Protein AF-A0A8A0RMJ6-F1 (afdb_monomer)

Structure (mmCIF, N/CA/C/O backbone):
data_AF-A0A8A0RMJ6-F1
#
_entry.id   AF-A0A8A0RMJ6-F1
#
loop_
_atom_site.group_PDB
_atom_site.id
_atom_site.type_symbol
_atom_site.label_atom_id
_atom_site.label_alt_id
_atom_site.label_comp_id
_atom_site.label_asym_id
_atom_site.label_entity_id
_atom_site.label_seq_id
_atom_site.pdbx_PDB_ins_code
_atom_site.Cartn_x
_atom_site.Cartn_y
_atom_site.Cartn_z
_atom_site.occupancy
_atom_site.B_iso_or_equiv
_atom_site.auth_seq_id
_atom_site.auth_comp_id
_atom_site.auth_asym_id
_atom_site.auth_atom_id
_atom_site.pdbx_PDB_model_num
ATOM 1 N N . MET A 1 1 ? 16.280 -13.777 -22.800 1.00 95.88 1 MET A N 1
ATOM 2 C CA . MET A 1 1 ? 15.025 -13.656 -23.578 1.00 95.88 1 MET A CA 1
ATOM 3 C C . MET A 1 1 ? 15.177 -12.627 -24.687 1.00 95.88 1 MET A C 1
ATOM 5 O O . MET A 1 1 ? 15.265 -13.057 -25.821 1.00 95.88 1 MET A O 1
ATOM 9 N N . ALA A 1 2 ? 15.303 -11.324 -24.391 1.00 96.31 2 ALA A N 1
ATOM 10 C CA . ALA A 1 2 ? 15.394 -10.273 -25.421 1.00 96.31 2 ALA A CA 1
ATOM 11 C C . ALA A 1 2 ? 16.477 -10.524 -26.491 1.00 96.31 2 ALA A C 1
ATOM 13 O O . ALA A 1 2 ? 16.159 -10.505 -27.671 1.00 96.31 2 ALA A O 1
ATOM 14 N N . GLU A 1 3 ? 17.714 -10.843 -26.088 1.00 95.69 3 GLU A N 1
ATOM 15 C CA . GLU A 1 3 ? 18.796 -11.202 -27.026 1.00 95.69 3 GLU A CA 1
ATOM 16 C C . GLU A 1 3 ? 18.406 -12.359 -27.957 1.00 95.69 3 GLU A C 1
ATOM 18 O O . GLU A 1 3 ? 18.565 -12.251 -29.165 1.00 95.69 3 GLU A O 1
ATOM 23 N N . ALA A 1 4 ? 17.880 -13.456 -27.404 1.00 95.50 4 ALA A N 1
ATOM 24 C CA . ALA A 1 4 ? 17.537 -14.647 -28.180 1.00 95.50 4 ALA A CA 1
ATOM 25 C C . ALA A 1 4 ? 16.383 -14.390 -29.158 1.00 95.50 4 ALA A C 1
ATOM 27 O O . ALA A 1 4 ? 16.454 -14.813 -30.307 1.00 95.50 4 ALA A O 1
ATOM 28 N N . LEU A 1 5 ? 15.353 -13.659 -28.720 1.00 96.69 5 LEU A N 1
ATOM 29 C CA . LEU A 1 5 ? 14.247 -13.255 -29.587 1.00 96.69 5 LEU A CA 1
ATOM 30 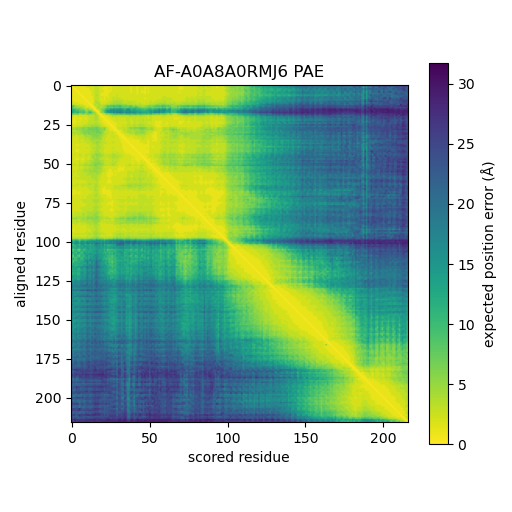C C . LEU A 1 5 ? 14.733 -12.358 -30.721 1.00 96.69 5 LEU A C 1
ATOM 32 O O . LEU A 1 5 ? 14.359 -12.578 -31.864 1.00 96.69 5 LEU A O 1
ATOM 36 N N . PHE A 1 6 ? 15.586 -11.376 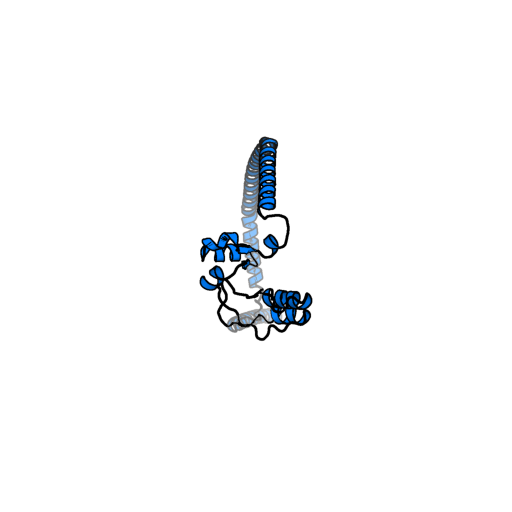-30.422 1.00 95.38 6 PHE A N 1
ATOM 37 C CA . PHE A 1 6 ? 16.068 -10.456 -31.445 1.00 95.38 6 PHE A CA 1
ATOM 38 C C . PHE A 1 6 ? 16.986 -11.156 -32.453 1.00 95.38 6 PHE A C 1
ATOM 40 O O . PHE A 1 6 ? 16.823 -10.950 -33.648 1.00 95.38 6 PHE A O 1
ATOM 47 N N . LYS A 1 7 ? 17.863 -12.066 -32.000 1.00 94.12 7 LYS A N 1
ATOM 48 C CA . LYS A 1 7 ? 18.660 -12.928 -32.893 1.00 94.12 7 LYS A CA 1
ATOM 49 C C . LYS A 1 7 ? 17.781 -13.769 -33.818 1.00 94.12 7 LYS A C 1
ATOM 51 O O . LYS A 1 7 ? 18.029 -13.795 -35.016 1.00 94.12 7 LYS A O 1
ATOM 56 N N . LYS A 1 8 ? 16.730 -14.402 -33.282 1.00 94.31 8 LYS A N 1
ATOM 57 C CA . LYS A 1 8 ? 15.757 -15.152 -34.091 1.00 94.31 8 LYS A CA 1
ATOM 58 C C . LYS A 1 8 ? 15.070 -14.253 -35.120 1.00 94.31 8 LYS A C 1
ATOM 60 O O . LYS A 1 8 ? 15.031 -14.597 -36.288 1.00 94.31 8 LYS A O 1
ATOM 65 N N . MET A 1 9 ? 14.581 -13.087 -34.699 1.00 94.75 9 MET A N 1
ATOM 66 C CA . MET A 1 9 ? 13.902 -12.142 -35.591 1.00 94.75 9 MET A CA 1
ATOM 67 C C . MET A 1 9 ? 14.822 -11.623 -36.702 1.00 94.75 9 MET A C 1
ATOM 69 O O . MET A 1 9 ? 14.355 -11.456 -37.822 1.00 94.75 9 MET A O 1
ATOM 73 N N . LEU A 1 10 ? 16.109 -11.388 -36.415 1.00 94.44 10 LEU A N 1
ATOM 74 C CA . LEU A 1 10 ? 17.109 -11.037 -37.430 1.00 94.44 10 LEU A CA 1
ATOM 75 C C . LEU A 1 10 ? 17.315 -12.181 -38.430 1.00 94.44 10 LEU A C 1
ATOM 77 O O . LEU A 1 10 ? 17.366 -11.935 -39.633 1.00 94.44 10 LEU A O 1
ATOM 81 N N . ALA A 1 11 ? 17.368 -13.425 -37.948 1.00 91.31 11 ALA A N 1
ATOM 82 C CA . ALA A 1 11 ? 17.453 -14.595 -38.814 1.00 91.31 11 ALA A CA 1
ATOM 83 C C . ALA A 1 11 ? 16.213 -14.759 -39.704 1.00 91.31 11 ALA A C 1
ATOM 85 O O . ALA A 1 11 ? 16.340 -14.970 -40.909 1.00 91.31 11 ALA A O 1
ATOM 86 N N . ASP A 1 12 ? 15.019 -14.562 -39.142 1.00 91.69 12 ASP A N 1
ATOM 87 C CA . ASP A 1 12 ? 13.748 -14.670 -39.863 1.00 91.69 12 ASP A CA 1
ATOM 88 C C . ASP A 1 12 ? 13.629 -13.650 -41.017 1.00 91.69 12 ASP A C 1
ATOM 90 O O . ASP A 1 12 ? 12.962 -13.928 -42.014 1.00 91.69 12 ASP A O 1
ATOM 94 N N . ILE A 1 13 ? 14.286 -12.484 -40.916 1.00 94.31 13 ILE A N 1
ATOM 95 C CA . ILE A 1 13 ? 14.324 -11.467 -41.985 1.00 94.31 13 ILE A CA 1
ATOM 96 C C . ILE A 1 13 ? 15.544 -11.586 -42.914 1.00 94.31 13 ILE A C 1
ATOM 98 O O . ILE A 1 13 ? 15.702 -10.757 -43.806 1.00 94.31 13 ILE A O 1
ATOM 102 N N . GLY A 1 14 ? 16.388 -12.609 -42.738 1.00 88.50 14 GLY A N 1
ATOM 103 C CA . GLY A 1 14 ? 17.571 -12.844 -43.571 1.00 88.50 14 GLY A CA 1
ATOM 104 C C . GLY A 1 14 ? 18.773 -11.947 -43.257 1.00 88.50 14 GLY A C 1
ATOM 105 O O . GLY A 1 14 ? 19.702 -11.886 -44.054 1.00 88.50 14 GLY A O 1
ATOM 106 N N . GLU A 1 15 ? 18.780 -11.285 -42.100 1.00 87.19 15 GLU A N 1
ATOM 107 C CA . GLU A 1 15 ? 19.880 -10.435 -41.619 1.00 87.19 15 GLU A CA 1
ATOM 108 C C . GLU A 1 15 ? 20.830 -11.206 -40.677 1.00 87.19 15 GLU A C 1
ATOM 110 O O . GLU A 1 15 ? 21.607 -10.615 -39.920 1.00 87.19 15 GLU A O 1
ATOM 115 N N . GLU A 1 16 ? 20.774 -12.545 -40.702 1.00 73.69 16 GLU A N 1
ATOM 116 C CA . GLU A 1 16 ? 21.701 -13.412 -39.969 1.00 73.69 16 GLU A CA 1
ATOM 117 C C . GLU A 1 16 ? 23.110 -13.283 -40.570 1.00 73.69 16 GLU A C 1
ATOM 119 O O . GLU A 1 16 ? 23.366 -13.731 -41.686 1.00 73.69 16 GLU A O 1
ATOM 124 N N . GLY A 1 17 ? 24.030 -12.643 -39.843 1.00 65.31 17 GLY A N 1
ATOM 125 C CA . GLY A 1 17 ? 25.391 -12.370 -40.327 1.00 65.31 17 GLY A CA 1
ATOM 126 C C . GLY A 1 17 ? 25.590 -10.990 -40.960 1.00 65.31 17 GLY A C 1
ATOM 127 O O . GLY A 1 17 ? 26.640 -10.746 -41.550 1.00 65.31 17 GLY A O 1
ATOM 128 N N . SER A 1 18 ? 24.614 -10.089 -40.818 1.00 76.12 18 SER A N 1
ATOM 129 C CA . SER A 1 18 ? 24.835 -8.644 -40.952 1.00 76.12 18 SER A CA 1
ATOM 130 C C . SER A 1 18 ? 25.875 -8.138 -39.934 1.00 76.12 18 SER A C 1
ATOM 132 O O . SER A 1 18 ? 26.240 -8.852 -38.998 1.00 76.12 18 SER A O 1
ATOM 134 N N . ASP A 1 19 ? 26.306 -6.879 -40.056 1.00 85.50 19 ASP A N 1
ATOM 135 C CA . ASP A 1 19 ? 27.198 -6.206 -39.089 1.00 85.50 19 ASP A CA 1
ATOM 136 C C . ASP A 1 19 ? 26.527 -5.945 -37.712 1.00 85.50 19 ASP A C 1
ATOM 138 O O . ASP A 1 19 ? 26.944 -5.069 -36.956 1.00 85.50 19 ASP A O 1
ATOM 142 N N . ILE A 1 20 ? 25.454 -6.673 -37.371 1.00 90.56 20 ILE A N 1
ATOM 143 C CA . ILE A 1 20 ? 24.676 -6.505 -36.141 1.00 90.56 20 ILE A CA 1
ATOM 144 C C . ILE A 1 20 ? 25.060 -7.591 -35.134 1.00 90.56 20 ILE A C 1
ATOM 146 O O . ILE A 1 20 ? 24.578 -8.726 -35.179 1.00 90.56 20 ILE A O 1
ATOM 150 N N . GLU A 1 21 ? 25.874 -7.217 -34.149 1.00 93.31 21 GLU A N 1
ATOM 151 C CA . GLU A 1 21 ? 26.141 -8.059 -32.987 1.00 93.31 21 GLU A CA 1
ATOM 152 C C . GLU A 1 21 ? 25.100 -7.819 -31.881 1.00 93.31 21 GLU A C 1
ATOM 154 O O . GLU A 1 21 ? 24.853 -6.694 -31.447 1.00 93.31 21 GLU A O 1
ATOM 159 N N . VAL A 1 22 ? 24.481 -8.898 -31.389 1.00 94.75 22 VAL A N 1
ATOM 160 C CA . VAL A 1 22 ? 23.476 -8.828 -30.317 1.00 94.75 22 VAL A CA 1
ATOM 161 C C . VAL A 1 22 ? 23.991 -9.538 -29.070 1.00 94.75 22 VAL A C 1
ATOM 163 O O . VAL A 1 22 ? 24.283 -10.738 -29.092 1.00 94.75 22 VAL A O 1
ATOM 166 N N . MET A 1 23 ? 24.029 -8.815 -27.953 1.00 95.00 23 MET A N 1
ATOM 167 C CA . MET A 1 23 ? 24.467 -9.319 -26.650 1.00 95.00 23 MET A CA 1
ATOM 168 C C . MET A 1 23 ? 23.469 -8.940 -25.550 1.00 95.00 23 MET A C 1
ATOM 170 O O . MET A 1 23 ? 22.725 -7.966 -25.669 1.00 95.00 23 MET A O 1
ATOM 174 N N . SER A 1 24 ? 23.472 -9.683 -24.439 1.00 96.50 24 SER A N 1
ATOM 175 C CA . SER A 1 24 ? 22.789 -9.279 -23.207 1.00 96.50 24 SER A CA 1
ATOM 176 C C . SER A 1 24 ? 23.704 -9.324 -21.986 1.00 96.50 24 SER A C 1
ATOM 178 O O . SER A 1 24 ? 24.574 -10.185 -21.858 1.00 96.50 24 SER A O 1
ATOM 180 N N . ALA A 1 25 ? 23.474 -8.383 -21.070 1.00 97.00 25 ALA A N 1
ATOM 181 C CA . ALA A 1 25 ? 24.129 -8.292 -19.771 1.00 97.00 25 ALA A CA 1
ATOM 182 C C . ALA A 1 25 ? 23.173 -7.676 -18.738 1.00 97.00 25 ALA A C 1
ATOM 184 O O . ALA A 1 25 ? 22.228 -6.964 -19.094 1.00 97.00 25 ALA A O 1
ATOM 185 N N . GLY A 1 26 ? 23.397 -7.956 -17.454 1.00 95.38 26 GLY A N 1
ATOM 186 C CA . GLY A 1 26 ? 22.581 -7.432 -16.356 1.00 95.38 26 GLY A CA 1
ATOM 187 C C . GLY A 1 26 ? 23.331 -6.425 -15.486 1.00 95.38 26 GLY A C 1
ATOM 188 O O . GLY A 1 26 ? 24.484 -6.645 -15.130 1.00 95.38 26 GLY A O 1
ATOM 189 N N . THR A 1 27 ? 22.648 -5.353 -15.068 1.00 94.25 27 THR A N 1
ATOM 190 C CA . THR A 1 27 ? 23.185 -4.341 -14.132 1.00 94.25 27 THR A CA 1
ATOM 191 C C . THR A 1 27 ? 23.365 -4.863 -12.704 1.00 94.25 27 THR A C 1
ATOM 193 O O . THR A 1 27 ? 24.114 -4.282 -11.930 1.00 94.25 27 THR A O 1
ATOM 196 N N . GLY A 1 28 ? 22.688 -5.958 -12.352 1.00 90.69 28 GLY A N 1
ATOM 197 C CA . GLY A 1 28 ? 22.826 -6.664 -11.073 1.00 90.69 28 GLY A CA 1
ATOM 198 C C . GLY A 1 28 ? 22.865 -8.180 -11.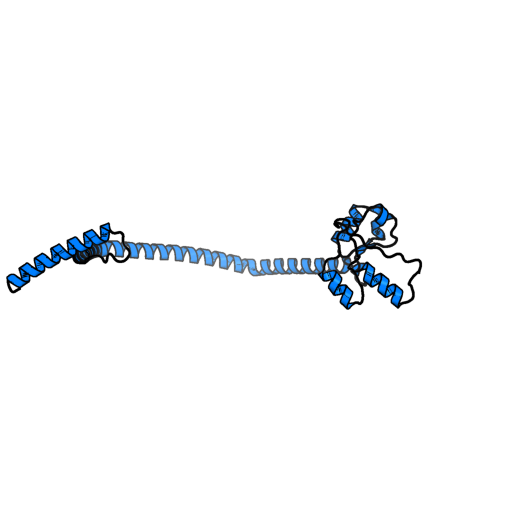257 1.00 90.69 28 GLY A C 1
ATOM 199 O O . GLY A 1 28 ? 22.345 -8.916 -10.423 1.00 90.69 28 GLY A O 1
ATOM 200 N N . ALA A 1 29 ? 23.383 -8.646 -12.397 1.00 90.69 29 ALA A N 1
ATOM 201 C CA . ALA A 1 29 ? 23.525 -10.072 -12.655 1.00 90.69 29 ALA A CA 1
ATOM 202 C C . ALA A 1 29 ? 24.668 -10.654 -11.819 1.00 90.69 29 ALA A C 1
ATOM 204 O O . ALA A 1 29 ? 25.741 -10.065 -11.732 1.00 90.69 29 ALA A O 1
ATOM 205 N N . ILE A 1 30 ? 24.440 -11.840 -11.261 1.00 92.06 30 ILE A N 1
ATOM 206 C CA . ILE A 1 30 ? 25.516 -12.692 -10.759 1.00 92.06 30 ILE A CA 1
ATOM 207 C C . ILE A 1 30 ? 26.064 -13.459 -11.964 1.00 92.06 30 ILE A C 1
ATOM 209 O O . ILE A 1 30 ? 25.288 -14.067 -12.704 1.00 92.06 30 ILE A O 1
ATOM 213 N N . GLU A 1 31 ? 27.375 -13.410 -12.177 1.00 94.38 31 GLU A N 1
ATOM 214 C CA . GLU A 1 31 ? 28.042 -14.037 -13.322 1.00 94.38 31 GLU A CA 1
ATOM 215 C C . GLU A 1 31 ? 27.781 -15.555 -13.377 1.00 94.38 31 GLU A C 1
ATOM 217 O O . GLU A 1 31 ? 27.812 -16.251 -12.360 1.00 94.38 31 GLU A O 1
ATOM 222 N N . GLY A 1 32 ? 27.522 -16.084 -14.575 1.00 93.88 32 GLY A N 1
ATOM 223 C CA . GLY A 1 32 ? 27.447 -17.526 -14.823 1.00 93.88 32 GLY A CA 1
ATOM 224 C C . GLY A 1 32 ? 26.159 -18.225 -14.369 1.00 93.88 32 GLY A C 1
ATOM 225 O O . GLY A 1 32 ? 26.058 -19.450 -14.492 1.00 93.88 32 GLY A O 1
ATOM 226 N N . GLN A 1 33 ? 25.149 -17.502 -13.881 1.00 95.44 33 GLN A N 1
ATOM 227 C CA . GLN A 1 33 ? 23.861 -18.106 -13.541 1.00 95.44 33 GLN A CA 1
ATOM 228 C C . GLN A 1 33 ? 23.093 -18.545 -14.790 1.00 95.44 33 GLN A C 1
ATOM 230 O O . GLN A 1 33 ? 23.175 -17.944 -15.862 1.00 95.44 33 GLN A O 1
ATOM 235 N N . ARG A 1 34 ? 22.325 -19.628 -14.648 1.00 95.62 34 ARG A N 1
ATOM 236 C CA . ARG A 1 34 ? 21.417 -20.098 -15.699 1.00 95.62 34 ARG A CA 1
ATOM 237 C C . ARG A 1 34 ? 20.223 -19.153 -15.821 1.00 95.62 34 ARG A C 1
ATOM 239 O O . ARG A 1 34 ? 19.837 -18.505 -14.850 1.00 95.62 34 ARG A O 1
ATOM 246 N N . ALA A 1 35 ? 19.598 -19.133 -16.997 1.00 94.62 35 ALA A N 1
ATOM 247 C CA . ALA A 1 35 ? 18.277 -18.529 -17.141 1.00 94.62 35 ALA A CA 1
ATOM 248 C C . ALA A 1 35 ? 17.278 -19.190 -16.173 1.00 94.62 35 ALA A C 1
ATOM 250 O O . ALA A 1 35 ? 17.382 -20.386 -15.883 1.00 94.62 35 ALA A O 1
ATOM 251 N N . SER A 1 36 ? 16.308 -18.418 -15.674 1.00 96.06 36 SER A N 1
ATOM 252 C CA . SER A 1 36 ? 15.267 -18.972 -14.807 1.00 96.06 36 SER A CA 1
ATOM 253 C C . SER A 1 36 ? 14.447 -20.032 -15.556 1.00 96.06 36 SER A C 1
ATOM 255 O O . SER A 1 36 ? 14.236 -19.890 -16.766 1.00 96.06 36 SER A O 1
ATOM 257 N N . PRO A 1 37 ? 13.935 -21.072 -14.871 1.00 96.38 37 PRO A N 1
ATOM 258 C CA . PRO A 1 37 ? 13.108 -22.097 -15.510 1.00 96.38 37 PRO A CA 1
ATOM 259 C C . PRO A 1 37 ? 11.920 -21.517 -16.288 1.00 96.38 37 PRO A C 1
ATOM 261 O O . PRO A 1 37 ? 11.597 -21.992 -17.371 1.00 96.38 37 PRO A O 1
ATOM 264 N N . GLN A 1 38 ? 11.317 -20.439 -15.781 1.00 97.44 38 GLN A N 1
ATOM 265 C CA . GLN A 1 38 ? 10.209 -19.740 -16.431 1.00 97.44 38 GLN A CA 1
ATOM 266 C C . GLN A 1 38 ? 10.640 -19.073 -17.741 1.00 97.44 38 GLN A C 1
ATOM 268 O O . GLN A 1 38 ? 9.919 -19.155 -18.728 1.00 97.44 38 GLN A O 1
ATOM 273 N N . ALA A 1 39 ? 11.820 -18.445 -17.778 1.00 95.94 39 ALA A N 1
ATOM 274 C CA . ALA A 1 39 ? 12.347 -17.855 -19.006 1.00 95.94 39 ALA A CA 1
ATOM 275 C C . ALA A 1 39 ? 12.708 -18.928 -20.042 1.00 95.94 39 ALA A C 1
ATOM 277 O O . ALA A 1 39 ? 12.505 -18.711 -21.232 1.00 95.94 39 ALA A O 1
ATOM 278 N N . VAL A 1 40 ? 13.222 -20.083 -19.602 1.00 96.62 40 VAL A N 1
ATOM 279 C CA . VAL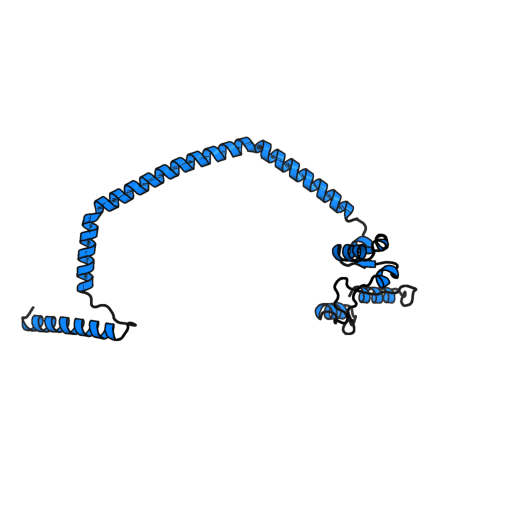 A 1 40 ? 13.480 -21.230 -20.487 1.00 96.62 40 VAL A CA 1
ATOM 280 C C . VAL A 1 40 ? 12.171 -21.758 -21.072 1.00 96.62 40 VAL A C 1
ATOM 282 O O . VAL A 1 40 ? 12.080 -21.904 -22.284 1.00 96.62 40 VAL A O 1
ATOM 285 N N . SER A 1 41 ? 11.150 -21.971 -20.238 1.00 96.56 41 SER A N 1
ATOM 286 C CA . SER A 1 41 ? 9.833 -22.439 -20.689 1.00 96.56 41 SER A CA 1
ATOM 287 C C . SER A 1 41 ? 9.186 -21.465 -21.675 1.00 96.56 41 SER A C 1
ATOM 289 O O . SER A 1 41 ? 8.749 -21.883 -22.740 1.00 96.56 41 SER A O 1
ATOM 291 N N . ALA A 1 42 ? 9.186 -20.166 -21.362 1.00 97.06 42 ALA A N 1
ATOM 292 C CA . ALA A 1 42 ? 8.593 -19.147 -22.226 1.00 97.06 42 ALA A CA 1
ATOM 293 C C . ALA A 1 42 ? 9.292 -19.053 -23.592 1.00 97.06 42 ALA A C 1
ATOM 295 O O . ALA A 1 42 ? 8.642 -18.832 -24.604 1.00 97.06 42 ALA A O 1
ATOM 296 N N . MET A 1 43 ? 10.618 -19.222 -23.641 1.00 97.31 43 MET A N 1
ATOM 297 C CA . MET A 1 43 ? 11.339 -19.227 -24.918 1.00 97.31 43 MET A CA 1
ATOM 298 C C . MET A 1 43 ? 11.190 -20.544 -25.681 1.00 97.31 43 MET A C 1
ATOM 300 O O . MET A 1 43 ? 11.236 -20.522 -26.906 1.00 97.31 43 MET A O 1
ATOM 304 N N . ALA A 1 44 ? 10.957 -21.668 -24.999 1.00 96.06 44 ALA A N 1
ATOM 305 C CA . ALA A 1 44 ? 10.686 -22.941 -25.662 1.00 96.06 44 ALA A CA 1
ATOM 306 C C . ALA A 1 44 ? 9.380 -22.898 -26.478 1.00 96.06 44 ALA A C 1
ATOM 308 O O . ALA A 1 44 ? 9.342 -23.454 -27.573 1.00 96.06 44 ALA A O 1
ATOM 309 N N . GLU A 1 45 ? 8.351 -22.188 -25.999 1.00 95.25 45 GLU A N 1
ATOM 310 C CA . GLU A 1 45 ? 7.117 -21.918 -26.764 1.00 95.25 45 GLU A CA 1
ATOM 311 C C . GLU A 1 45 ? 7.393 -21.119 -28.050 1.00 95.25 45 GLU A C 1
ATOM 313 O O . GLU A 1 45 ? 6.755 -21.340 -29.075 1.00 95.25 45 GLU A O 1
ATOM 318 N N . GLU A 1 46 ? 8.416 -20.264 -28.027 1.00 93.81 46 GLU A N 1
ATOM 319 C CA . GLU A 1 46 ? 8.918 -19.509 -29.181 1.00 93.81 46 GLU A CA 1
ATOM 320 C C . GLU A 1 46 ? 9.929 -20.307 -30.033 1.00 93.81 46 GLU A C 1
ATOM 322 O O . GLU A 1 46 ? 10.551 -19.755 -30.944 1.00 93.81 46 GLU A O 1
ATOM 327 N N . GLY A 1 47 ? 10.134 -21.600 -29.759 1.00 95.31 47 GLY A N 1
ATOM 328 C CA . GLY A 1 47 ? 11.086 -22.456 -30.476 1.00 95.31 47 GLY A CA 1
ATOM 329 C C . GLY A 1 47 ? 12.563 -22.171 -30.168 1.00 95.31 47 GLY A C 1
ATOM 330 O O . GLY A 1 47 ? 13.430 -22.511 -30.969 1.00 95.31 47 GLY A O 1
ATOM 331 N N . LEU A 1 48 ? 12.864 -21.537 -29.030 1.00 95.75 48 LEU A N 1
ATOM 332 C CA . LEU A 1 48 ? 14.212 -21.130 -28.621 1.00 95.75 48 LEU A CA 1
ATOM 333 C C . LEU A 1 48 ? 14.673 -21.852 -27.345 1.00 95.75 48 LEU A C 1
ATOM 335 O O . LEU A 1 48 ? 13.987 -21.847 -26.324 1.00 95.75 48 LEU A O 1
ATOM 339 N N . ASP A 1 49 ? 15.890 -22.406 -27.363 1.00 94.38 49 ASP A N 1
ATOM 340 C CA . ASP A 1 49 ? 16.505 -23.045 -26.191 1.00 94.38 49 ASP A CA 1
ATOM 341 C C . ASP A 1 49 ? 17.405 -22.069 -25.407 1.00 94.38 49 ASP A C 1
ATOM 343 O O . ASP A 1 49 ? 18.478 -21.670 -25.865 1.00 94.38 49 ASP A O 1
ATOM 347 N N . LEU A 1 50 ? 16.998 -21.718 -24.180 1.00 94.56 50 LEU A N 1
ATOM 348 C CA . LEU A 1 50 ? 17.799 -20.912 -23.246 1.00 94.56 50 LEU A CA 1
ATOM 349 C C . LEU A 1 50 ? 18.565 -21.731 -22.191 1.00 94.56 50 LEU A C 1
ATOM 351 O O . LEU A 1 50 ? 19.218 -21.140 -21.328 1.00 94.56 50 LEU A O 1
ATOM 355 N N . SER A 1 51 ? 18.539 -23.065 -22.225 1.00 91.25 51 SER A N 1
ATOM 356 C CA . SER A 1 51 ? 19.176 -23.921 -21.204 1.00 91.25 51 SER A CA 1
ATOM 357 C C . SER A 1 51 ? 20.692 -23.689 -21.071 1.00 91.25 51 SER A C 1
ATOM 359 O O . SER A 1 51 ? 21.287 -23.809 -19.989 1.00 91.25 51 SER A O 1
ATOM 361 N N . LYS A 1 52 ? 21.328 -23.290 -22.178 1.00 92.38 52 LYS A N 1
ATOM 362 C CA . LYS A 1 52 ? 22.759 -22.977 -22.265 1.00 92.38 52 LYS A CA 1
ATOM 363 C C . LYS A 1 52 ? 23.102 -21.531 -21.912 1.00 92.38 52 LYS A C 1
ATOM 365 O O . LYS A 1 52 ? 24.281 -21.233 -21.745 1.00 92.38 52 LYS A O 1
ATOM 370 N N . HIS A 1 53 ? 22.115 -20.648 -21.743 1.00 93.88 53 HIS A N 1
ATOM 371 C CA . HIS A 1 53 ? 22.369 -19.255 -21.384 1.00 93.88 53 HIS A CA 1
ATOM 372 C C . HIS A 1 53 ? 23.117 -19.151 -20.049 1.00 93.88 53 HIS A C 1
ATOM 374 O O . HIS A 1 53 ? 22.841 -19.892 -19.096 1.00 93.88 53 HIS A O 1
ATOM 380 N N . ARG A 1 54 ? 24.061 -18.214 -19.993 1.00 95.56 54 ARG A N 1
ATOM 381 C CA . ARG A 1 54 ? 24.789 -17.825 -18.788 1.00 95.56 54 ARG A CA 1
ATOM 382 C C . ARG A 1 54 ? 24.727 -16.312 -18.662 1.00 95.56 54 ARG A C 1
ATOM 384 O O . ARG A 1 54 ? 25.040 -15.612 -19.623 1.00 95.56 54 ARG A O 1
ATOM 391 N N . SER A 1 55 ? 24.288 -15.834 -17.504 1.00 95.62 55 SER A N 1
ATOM 392 C CA . SER A 1 55 ? 24.240 -14.408 -17.208 1.00 95.62 55 SER A CA 1
ATOM 393 C C . SER A 1 55 ? 25.644 -13.815 -17.196 1.00 95.62 55 SER A C 1
ATOM 395 O O . SER A 1 55 ? 26.588 -14.448 -16.724 1.00 95.62 55 SER A O 1
ATOM 397 N N . LYS A 1 56 ? 25.740 -12.580 -17.684 1.00 96.12 56 LYS A N 1
ATOM 398 C CA . LYS A 1 56 ? 26.940 -11.749 -17.635 1.00 96.12 56 LYS A CA 1
ATOM 399 C C . LYS A 1 56 ? 26.625 -10.454 -16.904 1.00 96.12 56 LYS A C 1
ATOM 401 O O . LYS A 1 56 ? 25.556 -9.869 -17.132 1.00 96.12 56 LYS A O 1
ATOM 406 N N . GLN A 1 57 ? 27.520 -10.007 -16.036 1.00 96.50 57 GLN A N 1
ATOM 407 C CA . GLN A 1 57 ? 27.423 -8.683 -15.437 1.00 96.50 57 GLN A CA 1
ATOM 408 C C . GLN A 1 57 ? 27.874 -7.623 -16.447 1.00 96.50 57 GLN A C 1
ATOM 410 O O . GLN A 1 57 ? 28.865 -7.797 -17.150 1.00 96.50 57 GLN A O 1
ATOM 415 N N . VAL A 1 58 ? 27.123 -6.525 -16.545 1.00 96.94 58 VAL A N 1
ATOM 416 C CA . VAL A 1 58 ? 27.499 -5.415 -17.429 1.00 96.94 58 VAL A CA 1
ATOM 417 C C . VAL A 1 58 ? 28.769 -4.728 -16.922 1.00 96.94 58 VAL A C 1
ATOM 419 O O . VAL A 1 58 ? 28.933 -4.531 -15.717 1.00 96.94 58 VAL A O 1
ATOM 422 N N . THR A 1 59 ? 29.652 -4.340 -17.840 1.00 96.69 59 THR A N 1
ATOM 423 C CA . THR A 1 59 ? 30.900 -3.625 -17.540 1.00 96.69 59 THR A CA 1
ATOM 424 C C . THR A 1 59 ? 30.971 -2.306 -18.309 1.00 96.69 59 THR A C 1
ATOM 426 O O . THR A 1 59 ? 30.266 -2.122 -19.302 1.00 96.69 59 THR A O 1
ATOM 429 N N . ALA A 1 60 ? 31.832 -1.383 -17.866 1.00 96.44 60 ALA A N 1
ATOM 430 C CA . ALA A 1 60 ? 32.055 -0.115 -18.565 1.00 96.44 60 ALA A CA 1
ATOM 431 C C . ALA A 1 60 ? 32.546 -0.327 -20.007 1.00 96.44 60 ALA A C 1
ATOM 433 O O . ALA A 1 60 ? 32.030 0.319 -20.909 1.00 96.44 60 ALA A O 1
ATOM 434 N N . ALA A 1 61 ? 33.440 -1.297 -20.235 1.00 96.94 61 ALA A N 1
ATOM 435 C CA . ALA A 1 61 ? 33.932 -1.637 -21.572 1.00 96.94 61 ALA A CA 1
ATOM 436 C C . ALA A 1 61 ? 32.792 -2.058 -22.516 1.00 96.94 61 ALA A C 1
ATOM 438 O O . ALA A 1 61 ? 32.663 -1.507 -23.602 1.00 96.94 61 ALA A O 1
ATOM 439 N N . MET A 1 62 ? 31.884 -2.934 -22.060 1.00 96.38 62 MET A N 1
ATOM 440 C CA . MET A 1 62 ? 30.707 -3.320 -22.854 1.00 96.38 62 MET A CA 1
ATOM 441 C C . MET A 1 62 ? 29.807 -2.120 -23.178 1.00 96.38 62 MET A C 1
ATOM 443 O O . MET A 1 62 ? 29.206 -2.059 -24.246 1.00 96.38 62 MET A O 1
ATOM 447 N N . ILE A 1 63 ? 29.678 -1.175 -22.240 1.00 97.12 63 ILE A N 1
ATOM 448 C CA . ILE A 1 63 ? 28.884 0.044 -22.436 1.00 97.12 63 ILE A CA 1
ATOM 449 C C . ILE A 1 63 ? 29.558 0.969 -23.453 1.00 97.12 63 ILE A C 1
ATOM 451 O O . ILE A 1 63 ? 28.873 1.583 -24.267 1.00 97.12 63 ILE A O 1
ATOM 455 N N . GLU A 1 64 ? 30.880 1.101 -23.408 1.00 95.81 64 GLU A N 1
ATOM 456 C CA . GLU A 1 64 ? 31.653 1.937 -24.325 1.00 95.81 64 GLU A CA 1
ATOM 457 C C . GLU A 1 64 ? 31.654 1.370 -25.748 1.00 95.81 64 GLU A C 1
ATOM 459 O O . GLU A 1 64 ? 31.413 2.136 -26.679 1.00 95.81 64 GLU A O 1
ATOM 464 N N . GLU A 1 65 ? 31.797 0.053 -25.900 1.00 95.81 65 GLU A N 1
ATOM 465 C CA . GLU A 1 65 ? 31.825 -0.651 -27.191 1.00 95.81 65 GLU A CA 1
ATOM 466 C C . GLU A 1 65 ? 30.461 -0.704 -27.893 1.00 95.81 65 GLU A C 1
ATOM 468 O O . GLU A 1 65 ? 30.402 -0.628 -29.114 1.00 95.81 65 GLU A O 1
ATOM 473 N N . ALA A 1 66 ? 29.353 -0.811 -27.153 1.00 96.75 66 ALA A N 1
ATOM 474 C CA . ALA A 1 66 ? 28.031 -0.953 -27.764 1.00 96.75 66 ALA A CA 1
ATOM 475 C C . ALA A 1 66 ? 27.575 0.321 -28.497 1.00 96.75 66 ALA A C 1
ATOM 477 O O . ALA A 1 66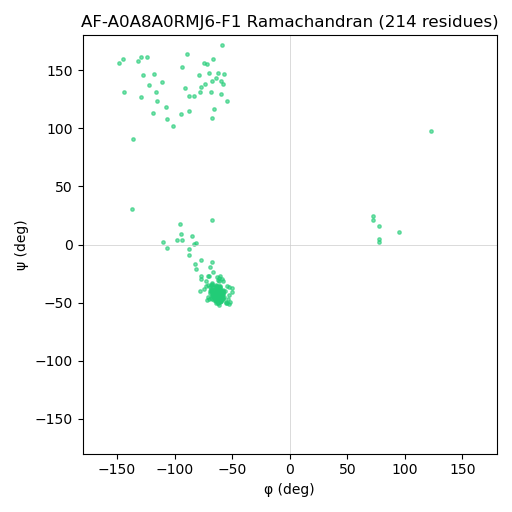 ? 27.546 1.392 -27.893 1.00 96.75 66 ALA A O 1
ATOM 478 N N . ASP A 1 67 ? 27.100 0.212 -29.739 1.00 96.56 67 ASP A N 1
ATOM 479 C CA . ASP A 1 67 ? 26.523 1.348 -30.483 1.00 96.56 67 ASP A CA 1
ATOM 480 C C . ASP A 1 67 ? 25.137 1.766 -29.967 1.00 96.56 67 ASP A C 1
ATOM 482 O O . ASP A 1 67 ? 24.768 2.941 -30.005 1.00 96.56 67 ASP A O 1
ATOM 486 N N . LEU A 1 68 ? 24.365 0.805 -29.448 1.00 97.12 68 LEU A N 1
ATOM 487 C CA . LEU A 1 68 ? 23.019 1.007 -28.916 1.00 97.12 68 LEU A CA 1
ATOM 488 C C . LEU A 1 68 ? 22.781 0.110 -27.699 1.00 97.12 68 LEU A C 1
ATOM 490 O O . LEU A 1 68 ? 22.983 -1.101 -27.746 1.00 97.12 68 LEU A O 1
ATOM 494 N N . ILE A 1 69 ? 22.276 0.694 -26.613 1.00 97.75 69 ILE A N 1
ATOM 495 C CA . ILE A 1 69 ? 21.979 -0.021 -25.370 1.00 97.75 69 ILE A CA 1
ATOM 496 C C . ILE A 1 69 ? 20.486 0.084 -25.071 1.00 97.75 69 ILE A C 1
ATOM 498 O O . ILE A 1 69 ? 19.971 1.153 -24.736 1.00 97.75 69 ILE A O 1
ATOM 502 N N . LEU A 1 70 ? 19.792 -1.055 -25.132 1.00 97.69 70 LEU A N 1
ATOM 503 C CA . LEU A 1 70 ? 18.361 -1.159 -24.843 1.00 97.69 70 LEU A CA 1
ATOM 504 C C . LEU A 1 70 ? 18.124 -1.848 -23.500 1.00 97.69 70 LEU A C 1
ATOM 506 O O . LEU A 1 70 ? 18.280 -3.055 -23.327 1.00 97.69 70 LEU A O 1
ATOM 510 N N . THR A 1 71 ? 17.698 -1.060 -22.526 1.00 97.00 71 THR A N 1
ATOM 511 C CA . THR A 1 71 ? 17.421 -1.504 -21.163 1.00 97.00 71 THR A CA 1
ATOM 512 C C . THR A 1 71 ? 15.949 -1.869 -20.969 1.00 97.00 71 THR A C 1
ATOM 514 O O . THR A 1 71 ? 15.053 -1.350 -21.630 1.00 97.00 71 THR A O 1
ATOM 517 N N . MET A 1 72 ? 15.654 -2.769 -20.028 1.00 96.44 72 MET A N 1
ATOM 518 C CA . MET A 1 72 ? 14.261 -3.179 -19.776 1.00 96.44 72 MET A CA 1
ATOM 519 C C . MET A 1 72 ? 13.480 -2.197 -18.889 1.00 96.44 72 MET A C 1
ATOM 521 O O . MET A 1 72 ? 12.251 -2.212 -18.887 1.00 96.44 72 MET A O 1
ATOM 525 N N . THR A 1 73 ? 14.167 -1.356 -18.107 1.00 94.81 73 THR A N 1
ATOM 526 C CA . THR A 1 73 ? 13.536 -0.427 -17.156 1.00 94.81 73 THR A CA 1
ATOM 527 C C . THR A 1 73 ? 14.308 0.886 -17.062 1.00 94.81 73 THR A C 1
ATOM 529 O O . THR A 1 73 ? 15.505 0.930 -17.340 1.00 94.81 73 THR A O 1
ATOM 532 N N . ARG A 1 74 ? 13.644 1.945 -16.580 1.00 92.25 74 ARG A N 1
ATOM 533 C CA . ARG A 1 74 ? 14.279 3.245 -16.298 1.00 92.25 74 ARG A CA 1
ATOM 534 C C . ARG A 1 74 ? 15.432 3.139 -15.299 1.00 92.25 74 ARG A C 1
ATOM 536 O O . ARG A 1 74 ? 16.485 3.708 -15.534 1.00 92.25 74 ARG A O 1
ATOM 543 N N . ARG A 1 75 ? 15.278 2.318 -14.256 1.00 95.81 75 ARG A N 1
ATOM 544 C CA . ARG A 1 75 ? 16.339 2.077 -13.264 1.00 95.81 75 ARG A CA 1
ATOM 545 C C . ARG A 1 75 ? 17.574 1.419 -13.876 1.00 95.81 75 ARG A C 1
ATOM 547 O O . ARG A 1 75 ? 18.691 1.751 -13.498 1.00 95.81 75 ARG A O 1
ATOM 554 N N . HIS A 1 76 ? 17.391 0.506 -14.833 1.00 97.12 76 HIS A N 1
ATOM 555 C CA . HIS A 1 76 ? 18.514 -0.063 -15.581 1.00 97.12 76 HIS A CA 1
ATOM 556 C C . HIS A 1 76 ? 19.204 1.012 -16.430 1.00 97.12 76 HIS A C 1
ATOM 558 O O . HIS A 1 76 ? 20.422 1.123 -16.369 1.00 97.12 76 HIS A O 1
ATOM 564 N N . LYS A 1 77 ? 18.439 1.839 -17.160 1.00 95.62 77 LYS A N 1
ATOM 565 C CA . LYS A 1 77 ? 18.971 2.986 -17.918 1.00 95.62 77 LYS A CA 1
ATOM 566 C C . LYS A 1 77 ? 19.781 3.933 -17.031 1.00 95.62 77 LYS A C 1
ATOM 568 O O . LYS A 1 77 ? 20.920 4.240 -17.359 1.00 95.62 77 LYS A O 1
ATOM 573 N N . GLU A 1 78 ? 19.225 4.340 -15.894 1.00 95.69 78 GLU A N 1
ATOM 574 C CA . GLU A 1 78 ? 19.903 5.192 -14.911 1.00 95.69 78 GLU A CA 1
ATOM 575 C C . GLU A 1 78 ? 21.186 4.540 -14.394 1.00 95.69 78 GLU A C 1
ATOM 577 O O . GLU A 1 78 ? 22.215 5.199 -14.353 1.00 95.69 78 GLU A O 1
ATOM 582 N N . SER A 1 79 ? 21.159 3.238 -14.092 1.00 96.19 79 SER A N 1
ATOM 583 C CA . SER A 1 79 ? 22.341 2.504 -13.620 1.00 96.19 79 SER A CA 1
ATOM 584 C C . SER A 1 79 ? 23.473 2.510 -14.655 1.00 96.19 79 SER A C 1
ATOM 586 O O . SER A 1 79 ? 24.628 2.714 -14.295 1.00 96.19 79 SER A O 1
ATOM 588 N N . ILE A 1 80 ? 23.153 2.325 -15.942 1.00 97.00 80 ILE A N 1
ATOM 589 C CA . ILE A 1 80 ? 24.130 2.402 -17.040 1.00 97.00 80 ILE A CA 1
ATOM 590 C C . ILE A 1 80 ? 24.690 3.824 -17.176 1.00 97.00 80 ILE A C 1
ATOM 592 O O . ILE A 1 80 ? 25.904 3.990 -17.244 1.00 97.00 80 ILE A O 1
ATOM 596 N N . ILE A 1 81 ? 23.831 4.849 -17.150 1.00 96.50 81 ILE A N 1
ATOM 597 C CA . ILE A 1 81 ? 24.254 6.259 -17.226 1.00 96.50 81 ILE A CA 1
ATOM 598 C C . ILE A 1 81 ? 25.111 6.646 -16.012 1.00 96.50 81 ILE A C 1
ATOM 600 O O . ILE A 1 81 ? 26.058 7.410 -16.149 1.00 96.50 81 ILE A O 1
ATOM 604 N N . SER A 1 82 ? 24.817 6.118 -14.824 1.00 96.44 82 SER A N 1
ATOM 605 C CA . SER A 1 82 ? 25.645 6.337 -13.636 1.00 96.44 82 SER A CA 1
ATOM 606 C C . SER A 1 82 ? 27.019 5.671 -13.745 1.00 96.44 82 SER A C 1
ATOM 608 O O . SER A 1 82 ? 27.987 6.236 -13.248 1.00 96.44 82 SER A O 1
ATOM 610 N N . MET A 1 83 ? 27.118 4.501 -14.388 1.00 95.25 83 MET A N 1
ATOM 611 C CA . MET A 1 83 ? 28.399 3.825 -14.639 1.00 95.25 83 MET A CA 1
ATOM 612 C C . MET A 1 83 ? 29.239 4.554 -15.694 1.00 95.25 83 MET A C 1
ATOM 614 O O . MET A 1 83 ? 30.433 4.746 -15.489 1.00 95.25 83 MET A O 1
ATOM 618 N N . VAL A 1 84 ? 28.620 4.972 -16.803 1.00 96.50 84 VAL A N 1
ATOM 619 C CA . VAL A 1 84 ? 29.286 5.683 -17.905 1.00 96.50 84 VAL A CA 1
ATOM 620 C C . VAL A 1 84 ? 28.404 6.857 -18.361 1.00 96.50 84 VAL A C 1
ATOM 622 O O . VAL A 1 84 ? 27.575 6.699 -19.262 1.00 96.50 84 VAL A O 1
ATOM 625 N N . PRO A 1 85 ? 28.574 8.063 -17.782 1.00 95.62 85 PRO A N 1
ATOM 626 C CA . PRO A 1 85 ? 27.746 9.227 -18.120 1.00 95.62 85 PRO A CA 1
ATOM 627 C C . PRO A 1 85 ? 27.783 9.622 -19.601 1.00 95.62 85 PRO A C 1
ATOM 629 O O . PRO A 1 85 ? 26.780 10.093 -20.137 1.00 95.62 85 PRO A O 1
ATOM 632 N N . GLY A 1 86 ? 28.913 9.384 -20.276 1.00 94.81 86 GLY A N 1
ATOM 633 C CA . GLY A 1 86 ? 29.087 9.655 -21.707 1.00 94.81 86 GLY A CA 1
ATOM 634 C C . GLY A 1 86 ? 28.245 8.768 -22.631 1.00 94.81 86 GLY A C 1
ATOM 635 O O . GLY A 1 86 ? 28.050 9.116 -23.788 1.00 94.81 86 GLY A O 1
ATOM 636 N N . ALA A 1 87 ? 27.688 7.657 -22.137 1.00 94.69 87 ALA A N 1
ATOM 637 C CA . ALA A 1 87 ? 26.842 6.766 -22.933 1.00 94.69 87 ALA A CA 1
ATOM 638 C C . ALA A 1 87 ? 25.373 7.225 -23.019 1.00 94.69 87 ALA A C 1
ATOM 640 O O . ALA A 1 87 ? 24.557 6.553 -23.644 1.00 94.69 87 ALA A O 1
ATOM 641 N N . LYS A 1 88 ? 25.001 8.352 -22.394 1.00 94.25 88 LYS A N 1
ATOM 642 C CA . LYS A 1 88 ? 23.605 8.808 -22.269 1.00 94.25 88 LYS A CA 1
ATOM 643 C C . LYS A 1 88 ? 22.828 8.816 -23.591 1.00 94.25 88 LYS A C 1
ATOM 645 O O . LYS A 1 88 ? 21.667 8.412 -23.596 1.00 94.25 88 LYS A O 1
ATOM 650 N N . ASP A 1 89 ? 23.461 9.238 -24.681 1.00 94.88 89 ASP A N 1
ATOM 651 C CA . ASP A 1 89 ? 22.798 9.418 -25.979 1.00 94.88 89 ASP A CA 1
ATOM 652 C C . ASP A 1 89 ? 22.547 8.101 -26.730 1.00 94.88 89 ASP A C 1
ATOM 654 O O . ASP A 1 89 ? 21.747 8.070 -27.662 1.00 94.88 89 ASP A O 1
ATOM 658 N N . LYS A 1 90 ? 23.172 7.001 -26.291 1.00 96.25 90 LYS A N 1
ATOM 659 C CA . LYS A 1 90 ? 22.989 5.654 -26.853 1.00 96.25 90 LYS A CA 1
ATOM 660 C C . LYS A 1 90 ? 22.246 4.687 -25.929 1.00 96.25 90 LYS A C 1
ATOM 662 O O . LYS A 1 90 ? 22.067 3.520 -26.274 1.00 96.25 90 LYS A O 1
ATOM 667 N N . VAL A 1 91 ? 21.798 5.145 -24.757 1.00 96.31 91 VAL A N 1
ATOM 668 C CA . VAL A 1 91 ? 21.089 4.311 -23.775 1.00 96.31 91 VAL A CA 1
ATOM 669 C C . VAL A 1 91 ? 19.611 4.671 -23.746 1.00 96.31 91 VAL A C 1
ATOM 671 O O . VAL A 1 91 ? 19.213 5.761 -23.327 1.00 96.31 91 VAL A O 1
ATOM 674 N N . PHE A 1 92 ? 18.777 3.694 -24.083 1.00 94.56 92 PHE A N 1
ATOM 675 C CA . PHE A 1 92 ? 17.328 3.820 -24.051 1.00 94.56 92 PHE A CA 1
ATOM 676 C C . PHE A 1 92 ? 16.691 2.657 -23.289 1.00 94.56 92 PHE A C 1
ATOM 678 O O . PHE A 1 92 ? 17.299 1.612 -23.073 1.00 94.56 92 PHE A O 1
ATOM 685 N N . THR A 1 93 ? 15.452 2.811 -22.843 1.00 94.44 93 THR A N 1
ATOM 686 C CA . THR A 1 93 ? 14.593 1.673 -22.526 1.00 94.44 93 THR A CA 1
ATOM 687 C C . THR A 1 93 ? 14.031 1.098 -23.823 1.00 94.44 93 THR A C 1
ATOM 689 O O . THR A 1 93 ? 13.732 1.835 -24.758 1.00 94.44 93 THR A O 1
ATOM 692 N N . LEU A 1 94 ? 13.844 -0.219 -23.897 1.00 95.12 94 LEU A N 1
ATOM 693 C CA . LEU A 1 94 ? 13.385 -0.871 -25.125 1.00 95.12 94 LEU A CA 1
ATOM 694 C C . LEU A 1 94 ? 12.098 -0.230 -25.673 1.00 95.12 94 LEU A C 1
ATOM 696 O O . LEU A 1 94 ? 11.993 0.044 -26.864 1.00 95.12 94 LEU A O 1
ATOM 700 N N . LYS A 1 95 ? 11.129 0.061 -24.795 1.00 92.12 95 LYS A N 1
ATOM 701 C CA . LYS A 1 95 ? 9.850 0.655 -25.205 1.00 92.12 95 LYS A CA 1
ATOM 702 C C . LYS A 1 95 ? 9.961 2.127 -25.601 1.00 92.12 95 LYS A C 1
ATOM 704 O O . LYS A 1 95 ? 9.240 2.528 -26.505 1.00 92.12 95 LYS A O 1
ATOM 709 N N . GLU A 1 96 ? 10.819 2.920 -24.954 1.00 89.12 96 GLU A N 1
ATOM 710 C CA . GLU A 1 96 ? 10.974 4.333 -25.343 1.00 89.12 96 GLU A CA 1
ATOM 711 C C . GLU A 1 96 ? 11.693 4.481 -26.689 1.00 89.12 96 GLU A C 1
ATOM 713 O O . GLU A 1 96 ? 11.451 5.453 -27.392 1.00 89.12 96 GLU A O 1
ATOM 718 N N . PHE A 1 97 ? 12.544 3.517 -27.056 1.00 91.56 97 PHE A N 1
ATOM 719 C CA . PHE A 1 97 ? 13.179 3.479 -28.372 1.00 91.56 97 PHE A CA 1
ATOM 720 C C . PHE A 1 97 ? 12.222 2.960 -29.457 1.00 91.56 97 PHE A C 1
ATOM 722 O O . PHE A 1 97 ? 12.194 3.484 -30.565 1.00 91.56 97 PHE A O 1
ATOM 729 N N . ALA A 1 98 ? 11.412 1.943 -29.139 1.00 91.44 98 ALA A N 1
ATOM 730 C CA . ALA A 1 98 ? 10.534 1.289 -30.111 1.00 91.44 98 ALA A CA 1
ATOM 731 C C . ALA A 1 98 ? 9.255 2.079 -30.453 1.00 91.44 98 ALA A C 1
ATOM 733 O O . ALA A 1 98 ? 8.726 1.936 -31.555 1.00 91.44 98 ALA A O 1
ATOM 734 N N . TYR A 1 99 ? 8.722 2.881 -29.526 1.00 85.88 99 TYR A N 1
ATOM 735 C CA . TYR A 1 99 ? 7.421 3.539 -29.689 1.00 85.88 99 TYR A CA 1
ATOM 736 C C . TYR A 1 99 ? 7.526 5.067 -29.694 1.00 85.88 99 TYR A C 1
ATOM 738 O O . TYR A 1 99 ? 8.326 5.660 -28.977 1.00 85.88 99 TYR A O 1
ATOM 746 N N . LYS A 1 100 ? 6.652 5.725 -30.472 1.00 68.19 100 LYS A N 1
ATOM 747 C CA . LYS A 1 100 ? 6.493 7.189 -30.458 1.00 68.19 100 LYS A CA 1
ATOM 748 C C . LYS A 1 100 ? 5.674 7.621 -29.235 1.00 68.19 100 LYS A C 1
ATOM 750 O O . LYS A 1 100 ? 4.586 7.095 -29.011 1.00 68.19 100 LYS A O 1
ATOM 755 N N . GLY A 1 101 ? 6.172 8.612 -28.496 1.00 65.44 101 GLY A N 1
ATOM 756 C CA . GLY A 1 101 ? 5.552 9.147 -27.278 1.00 65.44 101 GLY A CA 1
ATOM 757 C C . GLY A 1 101 ? 6.525 9.048 -26.113 1.00 65.44 101 GLY A C 1
ATOM 758 O O . GLY A 1 101 ? 6.691 7.985 -25.514 1.00 65.44 101 GLY A O 1
ATOM 759 N N . GLY A 1 102 ? 7.215 10.150 -25.835 1.00 67.50 102 GLY A N 1
ATOM 760 C CA . GLY A 1 102 ? 8.259 10.173 -24.820 1.00 67.50 102 GLY A CA 1
ATOM 761 C C . GLY A 1 102 ? 7.664 10.164 -23.418 1.00 67.50 102 GLY A C 1
ATOM 762 O O . GLY A 1 102 ? 6.547 10.627 -23.188 1.00 67.50 102 GLY A O 1
ATOM 763 N N . ILE A 1 103 ? 8.446 9.705 -22.443 1.00 72.44 103 ILE A N 1
ATOM 764 C CA . ILE A 1 103 ? 8.108 9.844 -21.018 1.00 72.44 103 ILE A CA 1
ATOM 765 C C . ILE A 1 103 ? 7.741 11.303 -20.681 1.00 72.44 103 ILE A C 1
ATOM 767 O O . ILE A 1 103 ? 6.778 11.530 -19.951 1.00 72.44 103 ILE A O 1
ATOM 771 N N . ALA A 1 104 ? 8.425 12.271 -21.298 1.00 76.50 104 ALA A N 1
ATOM 772 C CA . ALA A 1 104 ? 8.174 13.702 -21.138 1.00 76.50 104 ALA A CA 1
ATOM 773 C C . ALA A 1 104 ? 6.715 14.116 -21.427 1.00 76.50 104 ALA A C 1
ATOM 775 O O . ALA A 1 104 ? 6.167 14.974 -20.734 1.00 76.50 104 ALA A O 1
ATOM 776 N N . ASP A 1 105 ? 6.049 13.481 -22.399 1.00 80.50 105 ASP A N 1
ATOM 777 C CA . ASP A 1 105 ? 4.650 13.782 -22.730 1.00 80.50 105 ASP A CA 1
ATOM 778 C C . ASP A 1 105 ? 3.705 13.351 -21.601 1.00 80.50 105 ASP A C 1
ATOM 780 O O . ASP A 1 105 ? 2.728 14.036 -21.280 1.00 80.50 105 ASP A O 1
ATOM 784 N N . TYR A 1 106 ? 4.000 12.212 -20.972 1.00 82.81 106 TYR A N 1
ATOM 785 C CA . TYR A 1 106 ? 3.247 11.709 -19.828 1.00 82.81 106 TYR A CA 1
ATOM 786 C C . TYR A 1 106 ? 3.548 12.496 -18.556 1.00 82.81 106 TYR A C 1
ATOM 788 O O . TYR A 1 106 ? 2.628 12.769 -17.791 1.00 82.81 106 TYR A O 1
ATOM 796 N N . GLU A 1 107 ? 4.801 12.895 -18.344 1.00 83.81 107 GLU A N 1
ATOM 797 C CA . GLU A 1 107 ? 5.201 13.737 -17.213 1.00 83.81 107 GLU A CA 1
ATOM 798 C C . GLU A 1 107 ? 4.502 15.096 -17.259 1.00 83.81 107 GLU A C 1
ATOM 800 O O . GLU A 1 107 ? 3.942 15.532 -16.253 1.00 83.81 107 GLU A O 1
ATOM 805 N N . LYS A 1 108 ? 4.426 15.718 -18.442 1.00 86.81 108 LYS A N 1
ATOM 806 C CA . LYS A 1 108 ? 3.677 16.962 -18.633 1.00 86.81 108 LYS A CA 1
ATOM 807 C C . LYS A 1 108 ? 2.192 16.790 -18.302 1.00 86.81 108 LYS A C 1
ATOM 809 O O . LYS A 1 108 ? 1.644 17.564 -17.521 1.00 86.81 108 LYS A O 1
ATOM 814 N N . LYS A 1 109 ? 1.545 15.744 -18.829 1.00 90.56 109 LYS A N 1
ATOM 815 C CA . LYS A 1 109 ? 0.132 15.443 -18.523 1.00 90.56 109 LYS A CA 1
ATOM 816 C C . LYS A 1 109 ? -0.097 15.162 -17.038 1.00 90.56 109 LYS A C 1
ATOM 818 O O . LYS A 1 109 ? -1.114 15.572 -16.485 1.00 90.56 109 LYS A O 1
ATOM 823 N N . LEU A 1 110 ? 0.831 14.457 -16.389 1.00 90.56 110 LEU A N 1
ATOM 824 C CA . LEU A 1 110 ? 0.763 14.165 -14.960 1.00 90.56 110 LEU A CA 1
ATOM 825 C C . LEU A 1 110 ? 0.809 15.460 -14.144 1.00 90.56 110 LEU A C 1
ATOM 827 O O . LEU A 1 110 ? 0.000 15.636 -13.232 1.00 90.56 110 LEU A O 1
ATOM 831 N N . GLN A 1 111 ? 1.711 16.374 -14.505 1.00 93.06 111 GLN A N 1
ATOM 832 C CA . GLN A 1 111 ? 1.822 17.683 -13.873 1.00 93.06 111 GLN A CA 1
ATOM 833 C C . GLN A 1 111 ? 0.526 18.493 -14.032 1.00 93.06 111 GLN A C 1
ATOM 835 O O . GLN A 1 111 ? -0.044 18.931 -13.035 1.00 93.06 111 GLN A O 1
ATOM 840 N N . GLU A 1 112 ? -0.009 18.585 -15.253 1.00 95.94 112 GLU A N 1
ATOM 841 C CA . GLU A 1 112 ? -1.274 19.280 -15.536 1.00 95.94 112 GLU A CA 1
ATOM 842 C C . GLU A 1 112 ? -2.457 18.709 -14.730 1.00 95.94 112 GLU A C 1
ATOM 844 O O . GLU A 1 112 ? -3.297 19.452 -14.215 1.00 95.94 112 GLU A O 1
ATOM 849 N N . ILE A 1 113 ? -2.545 17.381 -14.591 1.00 95.81 113 ILE A N 1
ATOM 850 C CA . ILE A 1 113 ? -3.591 16.733 -13.786 1.00 95.81 113 ILE A CA 1
ATOM 851 C C . ILE A 1 113 ? -3.428 17.068 -12.301 1.00 95.81 113 ILE A C 1
ATOM 853 O O . ILE A 1 113 ? -4.419 17.388 -11.640 1.00 95.81 113 ILE A O 1
ATOM 857 N N . ASN A 1 114 ? -2.204 17.016 -11.777 1.00 94.38 114 ASN A N 1
ATOM 858 C CA . ASN A 1 114 ? -1.931 17.323 -10.375 1.00 94.38 114 ASN A CA 1
ATOM 859 C C . ASN A 1 114 ? -2.284 18.772 -10.028 1.00 94.38 114 ASN A C 1
ATOM 861 O O . ASN A 1 114 ? -2.892 19.018 -8.984 1.00 94.38 114 ASN A O 1
ATOM 865 N N . ASP A 1 115 ? -1.978 19.716 -10.915 1.00 97.00 115 ASP A N 1
ATOM 866 C CA . ASP A 1 115 ? -2.316 21.125 -10.713 1.00 97.00 115 ASP A CA 1
ATOM 867 C C . ASP A 1 115 ? -3.840 21.326 -10.682 1.00 97.00 115 ASP A C 1
ATOM 869 O O . ASP A 1 115 ? -4.373 21.932 -9.749 1.00 97.00 115 ASP A O 1
ATOM 873 N N . ARG A 1 116 ? -4.578 20.679 -11.595 1.00 97.25 116 ARG A N 1
ATOM 874 C CA . ARG A 1 116 ? -6.054 20.684 -11.581 1.00 97.25 116 ARG A CA 1
ATOM 875 C C . ARG A 1 116 ? -6.644 20.070 -10.310 1.00 97.25 116 ARG A C 1
ATOM 877 O O . ARG A 1 116 ? -7.682 20.531 -9.831 1.00 97.25 116 ARG A O 1
ATOM 884 N N . ILE A 1 117 ? -6.037 19.009 -9.773 1.00 96.69 117 ILE A N 1
ATOM 885 C CA . ILE A 1 117 ? -6.469 18.399 -8.505 1.00 96.69 117 ILE A CA 1
ATOM 886 C C . ILE A 1 117 ? -6.292 19.397 -7.360 1.00 96.69 117 ILE A C 1
ATOM 888 O O . ILE A 1 117 ? -7.237 19.608 -6.597 1.00 96.69 117 ILE A O 1
ATOM 892 N N . ARG A 1 118 ? -5.127 20.048 -7.274 1.00 95.69 118 ARG A N 1
ATOM 893 C CA . ARG A 1 118 ? -4.831 21.043 -6.232 1.00 95.69 118 ARG A CA 1
ATOM 894 C C . ARG A 1 118 ? -5.810 22.210 -6.263 1.00 95.69 118 ARG A C 1
ATOM 896 O O . ARG A 1 118 ? -6.338 22.599 -5.222 1.00 95.69 118 ARG A O 1
ATOM 903 N N . GLU A 1 119 ? -6.111 22.739 -7.446 1.00 96.69 119 GLU A N 1
ATOM 904 C CA . GLU A 1 119 ? -7.097 23.814 -7.595 1.00 96.69 119 GLU A CA 1
ATOM 905 C C . GLU A 1 119 ? -8.492 23.384 -7.132 1.00 96.69 119 GLU A C 1
ATOM 907 O O . GLU A 1 119 ? -9.154 24.106 -6.380 1.00 96.69 119 GLU A O 1
ATOM 912 N N . LYS A 1 120 ? -8.933 22.181 -7.523 1.00 96.50 120 LYS A N 1
ATOM 913 C CA . LYS A 1 120 ? -10.224 21.631 -7.089 1.00 96.50 120 LYS A CA 1
ATOM 914 C C . LYS A 1 120 ? -10.289 21.424 -5.580 1.00 96.50 120 LYS A C 1
ATOM 916 O O . LYS A 1 120 ? -11.327 21.726 -4.994 1.00 96.50 120 LYS A O 1
ATOM 921 N N . GLN A 1 121 ? -9.215 20.936 -4.961 1.00 93.31 121 GLN A N 1
ATOM 922 C CA . GLN A 1 121 ? -9.120 20.772 -3.509 1.00 93.31 121 GLN A CA 1
ATOM 923 C C . GLN A 1 121 ? -9.241 22.121 -2.804 1.00 93.31 121 GLN A C 1
ATOM 925 O O . GLN A 1 121 ? -10.145 22.297 -1.993 1.00 93.31 121 GLN A O 1
ATOM 930 N N . LYS A 1 122 ? -8.441 23.113 -3.207 1.00 94.62 122 LYS A N 1
ATOM 931 C CA . LYS A 1 122 ? -8.496 24.469 -2.646 1.00 94.62 122 LYS A CA 1
ATOM 932 C C . LYS A 1 122 ? -9.885 25.098 -2.794 1.00 94.62 122 LYS A C 1
ATOM 934 O O . LYS A 1 122 ? -10.408 25.697 -1.855 1.00 94.62 122 LYS A O 1
ATOM 939 N N . ALA A 1 123 ? -10.520 24.939 -3.955 1.00 94.44 123 ALA A N 1
ATOM 940 C CA . ALA A 1 123 ? -11.876 25.431 -4.191 1.00 94.44 123 ALA A CA 1
ATOM 941 C C . ALA A 1 123 ? -12.937 24.667 -3.378 1.00 94.44 123 ALA A C 1
ATOM 943 O O . ALA A 1 123 ? -13.951 25.241 -2.977 1.00 94.44 123 ALA A O 1
ATOM 944 N N . PHE A 1 124 ? -12.758 23.364 -3.156 1.00 94.25 124 PHE A N 1
ATOM 945 C CA . PHE A 1 124 ? -13.641 22.564 -2.310 1.00 94.25 124 PHE A CA 1
ATOM 946 C C . PHE A 1 124 ? -13.511 22.963 -0.840 1.00 94.25 124 PHE A C 1
ATOM 948 O O . PHE A 1 124 ? -14.525 23.193 -0.186 1.00 94.25 124 PHE A O 1
ATOM 955 N N . GLU A 1 125 ? -12.287 23.112 -0.343 1.00 89.44 125 GLU A N 1
ATOM 956 C CA . GLU A 1 125 ? -12.002 23.582 1.011 1.00 89.44 125 GLU A CA 1
ATOM 957 C C . GLU A 1 125 ? -12.571 24.980 1.235 1.00 89.44 125 GLU A C 1
ATOM 959 O O . GLU A 1 125 ? -13.315 25.187 2.188 1.00 89.44 125 GLU A O 1
ATOM 964 N N . GLY A 1 126 ? -12.329 25.917 0.313 1.00 89.81 126 GLY A N 1
ATO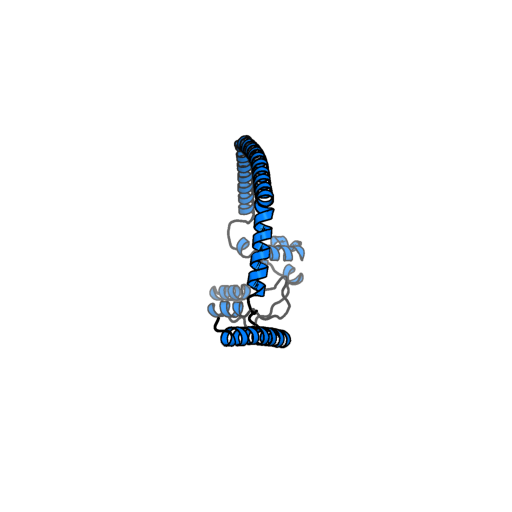M 965 C CA . GLY A 1 126 ? -12.880 27.270 0.398 1.00 89.81 126 GLY A CA 1
ATOM 966 C C . GLY A 1 126 ? -14.410 27.288 0.482 1.00 89.81 126 GLY A C 1
ATOM 967 O O . GLY A 1 126 ? -14.971 27.962 1.342 1.00 89.81 126 GLY A O 1
ATOM 968 N N . ARG A 1 127 ? -15.098 26.497 -0.357 1.00 93.00 127 ARG A N 1
ATOM 969 C CA . ARG A 1 127 ? -16.573 26.417 -0.368 1.00 93.00 127 ARG A CA 1
ATOM 970 C C . ARG A 1 127 ? -17.164 25.720 0.855 1.00 93.00 127 ARG A C 1
ATOM 972 O O . ARG A 1 127 ? -18.315 25.980 1.197 1.00 93.00 127 ARG A O 1
ATOM 979 N N . ASN A 1 128 ? -16.420 24.814 1.484 1.00 93.44 128 ASN A N 1
ATOM 980 C CA . ASN A 1 128 ? -16.920 24.010 2.599 1.00 93.44 128 ASN A CA 1
ATOM 981 C C . ASN A 1 128 ? -16.354 24.423 3.956 1.00 93.44 128 ASN A C 1
ATOM 983 O O . ASN A 1 128 ? -16.794 23.872 4.957 1.00 93.44 128 ASN A O 1
ATOM 987 N N . ARG A 1 129 ? -15.442 25.398 4.019 1.00 90.25 129 ARG A N 1
ATOM 988 C CA . ARG A 1 129 ? -14.822 25.856 5.265 1.00 90.25 129 ARG A CA 1
ATOM 989 C C . ARG A 1 129 ? -15.854 26.217 6.330 1.00 90.25 129 ARG A C 1
ATOM 991 O O . ARG A 1 129 ? -15.803 25.661 7.417 1.00 90.25 129 ARG A O 1
ATOM 998 N N . GLY A 1 130 ? -16.832 27.058 5.984 1.00 91.12 130 GLY A N 1
ATOM 999 C CA . GLY A 1 130 ? -17.903 27.437 6.913 1.00 91.12 130 GLY A CA 1
ATOM 1000 C C . GLY A 1 130 ? -18.722 26.232 7.381 1.00 91.12 130 GLY A C 1
ATOM 1001 O O . GLY A 1 130 ? -18.892 26.026 8.575 1.00 91.12 130 GLY A O 1
ATOM 1002 N N . LYS A 1 131 ? -19.126 25.353 6.451 1.00 94.88 131 LYS A N 1
ATOM 1003 C CA . LYS A 1 131 ? -19.846 24.113 6.794 1.00 94.88 131 LYS A CA 1
ATOM 1004 C C . LYS A 1 131 ? -19.032 23.209 7.722 1.00 94.88 131 LYS A C 1
ATOM 1006 O O . LYS A 1 131 ? -19.593 22.609 8.631 1.00 94.88 131 LYS A O 1
ATOM 1011 N N . LEU A 1 132 ? -17.727 23.083 7.484 1.00 91.69 132 LEU A N 1
ATOM 1012 C CA . LEU A 1 132 ? -16.831 22.273 8.303 1.00 91.69 132 LEU A CA 1
ATOM 1013 C C . LEU A 1 132 ? -16.677 22.873 9.705 1.00 91.69 132 LEU A C 1
ATOM 1015 O O . LEU A 1 132 ? -16.775 22.141 10.685 1.00 91.69 132 LEU A O 1
ATOM 1019 N N . GLU A 1 133 ? -16.495 24.189 9.806 1.00 93.50 133 GLU A N 1
ATOM 1020 C CA . GLU A 1 133 ? -16.439 24.910 11.082 1.00 93.50 133 GLU A CA 1
ATOM 1021 C C . GLU A 1 133 ? -17.745 24.741 11.878 1.00 93.50 133 GLU A C 1
ATOM 1023 O O . GLU A 1 133 ? -17.705 24.436 13.072 1.00 93.50 133 GLU A O 1
ATOM 1028 N N . ASP A 1 134 ? -18.902 24.844 11.220 1.00 96.12 134 ASP A N 1
ATOM 1029 C CA . ASP A 1 134 ? -20.211 24.637 11.847 1.00 96.12 134 ASP A CA 1
ATOM 1030 C C . ASP A 1 134 ? -20.401 23.193 12.331 1.00 96.12 134 ASP A C 1
ATOM 1032 O O . ASP A 1 134 ? -20.877 22.960 13.446 1.00 96.12 134 ASP A O 1
ATOM 1036 N N . LEU A 1 135 ? -19.994 22.205 11.527 1.00 96.44 135 LEU A N 1
ATOM 1037 C CA . LEU A 1 135 ? -20.044 20.792 11.910 1.00 96.44 135 LEU A CA 1
ATOM 1038 C C . LEU A 1 135 ? -19.117 20.484 13.089 1.00 96.44 135 LEU A C 1
ATOM 1040 O O . LEU A 1 135 ? -19.507 19.730 13.981 1.00 96.44 135 LEU A O 1
ATOM 1044 N N . ILE A 1 136 ? -17.922 21.079 13.131 1.00 94.81 136 ILE A N 1
ATOM 1045 C CA . ILE A 1 136 ? -16.989 20.928 14.254 1.00 94.81 136 ILE A CA 1
ATOM 1046 C C . ILE A 1 136 ? -17.599 21.511 15.532 1.00 94.81 136 ILE A C 1
ATOM 1048 O O . ILE A 1 136 ? -17.645 20.809 16.543 1.00 94.81 136 ILE A O 1
ATOM 1052 N N . LYS A 1 137 ? -18.151 22.730 15.479 1.00 96.56 137 LYS A N 1
ATOM 1053 C CA . LYS A 1 137 ? -18.842 23.348 16.626 1.00 96.56 137 LYS A CA 1
ATOM 1054 C C . LYS A 1 137 ? -20.021 22.501 17.100 1.00 96.56 137 LYS A C 1
ATOM 1056 O O . LYS A 1 137 ? -20.194 22.284 18.299 1.00 96.56 137 LYS A O 1
ATOM 1061 N N . LYS A 1 138 ? -20.827 21.982 16.167 1.00 97.56 138 LYS A N 1
ATOM 1062 C CA . LYS A 1 138 ? -21.955 21.098 16.492 1.00 97.56 138 LYS A CA 1
ATOM 1063 C C . LYS A 1 138 ? -21.482 19.809 17.165 1.00 97.56 138 LYS A C 1
ATOM 1065 O O . LYS A 1 138 ? -22.073 19.401 18.159 1.00 97.56 138 LYS A O 1
ATOM 1070 N N . ARG A 1 139 ? -20.409 19.192 16.659 1.00 97.62 139 ARG A N 1
ATOM 1071 C CA . ARG A 1 139 ? -19.793 17.999 17.256 1.00 97.62 139 ARG A CA 1
ATOM 1072 C C . ARG A 1 139 ? -19.317 18.273 18.682 1.00 97.62 139 ARG A C 1
ATOM 1074 O O . ARG A 1 139 ? -19.562 17.459 19.561 1.00 97.62 139 ARG A O 1
ATOM 1081 N N . GLU A 1 140 ? -18.657 19.404 18.917 1.00 96.88 140 GLU A N 1
ATOM 1082 C CA . GLU A 1 140 ? -18.190 19.789 20.255 1.00 96.88 140 GLU A CA 1
ATOM 1083 C C . GLU A 1 140 ? -19.346 19.998 21.234 1.00 96.88 140 GLU A C 1
ATOM 1085 O O . GLU A 1 140 ? -19.268 19.542 22.372 1.00 96.88 140 GLU A O 1
ATOM 1090 N N . LYS A 1 141 ? -20.435 20.635 20.786 1.00 97.50 141 LYS A N 1
ATOM 1091 C CA . LYS A 1 141 ? -21.642 20.802 21.602 1.00 97.50 141 LYS A CA 1
ATOM 1092 C C . LYS A 1 141 ? -22.274 19.454 21.959 1.00 97.50 141 LYS A C 1
ATOM 1094 O O . LYS A 1 141 ? -22.504 19.195 23.134 1.00 97.50 141 LYS A O 1
ATOM 1099 N N . LEU A 1 142 ? -22.490 18.590 20.965 1.00 97.38 142 LEU A N 1
ATOM 1100 C CA . LEU A 1 142 ? -23.070 17.260 21.179 1.00 97.38 142 LEU A CA 1
ATOM 1101 C C . LEU A 1 142 ? -22.208 16.393 22.096 1.00 97.38 142 LEU A C 1
ATOM 1103 O O . LEU A 1 142 ? -22.742 15.630 22.888 1.00 97.38 142 LEU A O 1
ATOM 1107 N N . LYS A 1 143 ? -20.879 16.519 22.015 1.00 97.31 143 LYS A N 1
ATOM 1108 C CA . LYS A 1 143 ? -19.979 15.792 22.910 1.00 97.31 143 LYS A CA 1
ATOM 1109 C C . LYS A 1 143 ? -20.158 16.221 24.368 1.00 97.31 143 LYS A C 1
ATOM 1111 O O . LYS A 1 143 ? -20.256 15.361 25.227 1.00 97.31 143 LYS A O 1
ATOM 1116 N N . LYS A 1 144 ? -20.265 17.526 24.638 1.00 97.06 144 LYS A N 1
ATOM 1117 C CA . LYS A 1 144 ? -20.533 18.021 25.999 1.00 97.06 144 LYS A CA 1
ATOM 1118 C C . LYS A 1 144 ? -21.871 17.516 26.536 1.00 97.06 144 LYS A C 1
ATOM 1120 O O . LYS A 1 144 ? -21.939 17.074 27.673 1.00 97.06 144 LYS A O 1
ATOM 1125 N N . GLU A 1 145 ? -22.914 17.552 25.706 1.00 97.75 145 GLU A N 1
ATOM 1126 C CA . GLU A 1 145 ? -24.230 17.010 26.071 1.00 97.75 145 GLU A CA 1
ATOM 1127 C C . GLU A 1 145 ? -24.158 15.504 26.374 1.00 97.75 145 GLU A C 1
ATOM 1129 O O . GLU A 1 145 ? -24.785 15.039 27.323 1.00 97.75 145 GLU A O 1
ATOM 1134 N N . LEU A 1 146 ? -23.373 14.747 25.601 1.00 97.31 146 LEU A N 1
ATOM 1135 C CA . LEU A 1 146 ? -23.149 13.323 25.842 1.00 97.31 146 LEU A CA 1
ATOM 1136 C C . LEU A 1 146 ? -22.438 13.078 27.179 1.00 97.31 146 LEU A C 1
ATOM 1138 O O . LEU A 1 146 ? -22.929 12.278 27.970 1.00 97.31 146 LEU A O 1
ATOM 1142 N N . ASP A 1 147 ? -21.350 13.801 27.455 1.00 97.06 147 ASP A N 1
ATOM 1143 C CA . ASP A 1 147 ? -20.589 13.672 28.705 1.00 97.06 147 ASP A CA 1
ATOM 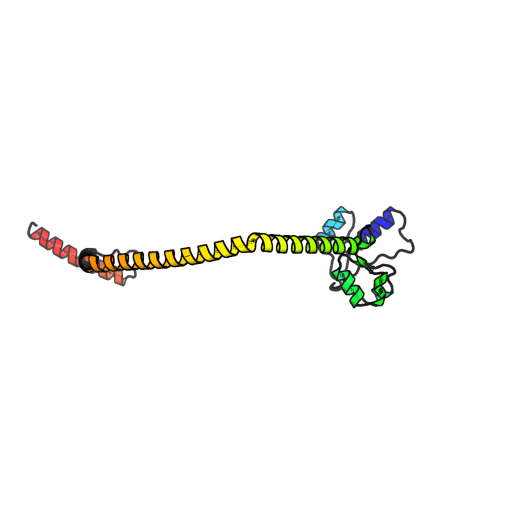1144 C C . ASP A 1 147 ? -21.491 13.948 29.935 1.00 97.06 147 ASP A C 1
ATOM 1146 O O . ASP A 1 147 ? -21.434 13.243 30.943 1.00 97.06 147 ASP A O 1
ATOM 1150 N N . GLU A 1 148 ? -22.389 14.939 29.847 1.00 97.81 148 GLU A N 1
ATOM 1151 C CA . GLU A 1 148 ? -23.373 15.235 30.900 1.00 97.81 148 GLU A CA 1
ATOM 1152 C C . GLU A 1 148 ? -24.399 14.109 31.102 1.00 97.81 148 GLU A C 1
ATOM 1154 O O . GLU A 1 148 ? -24.809 13.831 32.233 1.00 97.81 148 GLU A O 1
ATOM 1159 N N . ILE A 1 149 ? -24.853 13.476 30.018 1.00 97.75 149 ILE A N 1
ATOM 1160 C CA . ILE A 1 149 ? -25.782 12.340 30.081 1.00 97.75 149 ILE A CA 1
ATOM 1161 C C . ILE A 1 149 ? -25.090 11.124 30.700 1.00 97.75 149 ILE A C 1
ATOM 1163 O O . ILE A 1 149 ? -25.681 10.462 31.553 1.00 97.75 149 ILE A O 1
ATOM 1167 N N . GLU A 1 150 ? -23.846 10.844 30.314 1.00 98.06 150 GLU A N 1
ATOM 1168 C CA . GLU A 1 150 ? -23.067 9.729 30.858 1.00 98.06 150 GLU A CA 1
ATOM 1169 C C . GLU A 1 150 ? -22.851 9.871 32.368 1.00 98.06 150 GLU A C 1
ATOM 1171 O O . GLU A 1 150 ? -23.066 8.910 33.112 1.00 98.06 150 GLU A O 1
ATOM 1176 N N . GLU A 1 151 ? -22.525 11.072 32.855 1.00 97.88 151 GLU A N 1
ATOM 1177 C CA . GLU A 1 151 ? -22.409 11.312 34.297 1.00 97.88 151 GLU A CA 1
ATOM 1178 C C . GLU A 1 151 ? -23.751 11.148 35.029 1.00 97.88 151 GLU A C 1
ATOM 1180 O O . GLU A 1 151 ? -23.785 10.576 36.119 1.00 97.88 151 GLU A O 1
ATOM 1185 N N . LYS A 1 152 ? -24.881 11.545 34.428 1.00 98.00 152 LYS A N 1
ATOM 1186 C CA . LYS A 1 152 ? -26.213 11.280 35.010 1.00 98.00 152 LYS A CA 1
ATOM 1187 C C . LYS A 1 152 ? -26.527 9.785 35.089 1.00 98.00 152 LYS A C 1
ATOM 1189 O O . LYS A 1 152 ? -27.030 9.328 36.112 1.00 98.00 152 LYS A O 1
ATOM 1194 N N . ILE A 1 153 ? -26.222 9.017 34.041 1.00 97.62 153 ILE A N 1
ATOM 1195 C CA . ILE A 1 153 ? -26.402 7.554 34.035 1.00 97.62 153 ILE A CA 1
ATOM 1196 C C . ILE A 1 153 ? -25.559 6.917 35.140 1.00 97.62 153 ILE A C 1
ATOM 1198 O O . ILE A 1 153 ? -26.048 6.084 35.900 1.00 97.62 153 ILE A O 1
ATOM 1202 N N . LYS A 1 154 ? -24.300 7.337 35.265 1.00 97.44 154 LYS A N 1
ATOM 1203 C CA . LYS A 1 154 ? -23.388 6.853 36.302 1.00 97.44 154 LYS A CA 1
ATOM 1204 C C . LYS A 1 154 ? -23.892 7.169 37.709 1.00 97.44 154 LYS A C 1
ATOM 1206 O O . LYS A 1 154 ? -23.819 6.304 38.577 1.00 97.44 154 LYS A O 1
ATOM 1211 N N . GLN A 1 155 ? -24.426 8.371 37.930 1.00 97.50 155 GLN A N 1
ATOM 1212 C CA . GLN A 1 155 ? -25.045 8.744 39.203 1.00 97.50 155 GLN A CA 1
ATOM 1213 C C . GLN A 1 155 ? -26.246 7.854 39.526 1.00 97.50 155 GLN A C 1
ATOM 1215 O O . GLN A 1 155 ? -26.298 7.309 40.621 1.00 97.50 155 GLN A O 1
ATOM 1220 N N . LEU A 1 156 ? -27.157 7.643 38.571 1.00 97.44 156 LEU A N 1
ATOM 1221 C CA . LEU A 1 156 ? -28.322 6.775 38.767 1.00 97.44 156 LEU A CA 1
ATOM 1222 C C . LEU A 1 156 ? -27.928 5.326 39.069 1.00 97.44 156 LEU A C 1
ATOM 1224 O O . LEU A 1 156 ? -28.485 4.726 39.982 1.00 97.44 156 LEU A O 1
ATOM 1228 N N . ASN A 1 157 ? -26.948 4.776 38.350 1.00 95.81 157 ASN A N 1
ATOM 1229 C CA . ASN A 1 157 ? -26.452 3.425 38.616 1.00 95.81 157 ASN A CA 1
ATOM 1230 C C . ASN A 1 157 ? -25.838 3.317 40.013 1.00 95.81 157 ASN A C 1
ATOM 1232 O O . ASN A 1 157 ? -26.109 2.355 40.721 1.00 95.81 157 ASN A O 1
ATOM 1236 N N . LYS A 1 158 ? -25.061 4.321 40.433 1.00 95.81 158 LYS A N 1
ATOM 1237 C CA . LYS A 1 158 ? -24.505 4.366 41.786 1.00 95.81 158 LYS A CA 1
ATOM 1238 C C . LYS A 1 158 ? -25.609 4.433 42.846 1.00 95.81 158 LYS A C 1
ATOM 1240 O O . LYS A 1 158 ? -25.542 3.706 43.828 1.00 95.81 158 LYS A O 1
ATOM 1245 N N . THR A 1 159 ? -26.629 5.265 42.641 1.00 97.00 159 THR A N 1
ATOM 1246 C CA . THR A 1 159 ? -27.791 5.323 43.538 1.00 97.00 159 THR A CA 1
ATOM 1247 C C . THR A 1 159 ? -28.496 3.972 43.612 1.00 97.00 159 THR A C 1
ATOM 1249 O O . THR A 1 159 ? -28.784 3.507 44.705 1.00 97.00 159 THR A O 1
ATOM 1252 N N . LEU A 1 160 ? -28.695 3.290 42.482 1.00 95.19 160 LEU A N 1
ATOM 1253 C CA . LEU A 1 160 ? -29.286 1.950 42.458 1.00 95.19 160 LEU A CA 1
ATOM 1254 C C . LEU A 1 160 ? -28.424 0.915 43.204 1.00 95.19 160 LEU A C 1
ATOM 1256 O O . LEU A 1 160 ? -28.948 0.042 43.895 1.00 95.19 160 LEU A O 1
ATOM 1260 N N . GLU A 1 161 ? -27.100 0.978 43.070 1.00 93.12 161 GLU A N 1
ATOM 1261 C CA . GLU A 1 161 ? -26.180 0.118 43.824 1.00 93.12 161 GLU A CA 1
ATOM 1262 C C . GLU A 1 161 ? -26.272 0.365 45.333 1.00 93.12 161 GLU A C 1
ATOM 1264 O O . GLU A 1 161 ? -26.274 -0.592 46.108 1.00 93.12 161 GLU A O 1
ATOM 1269 N N . GLU A 1 162 ? -26.368 1.629 45.747 1.00 94.62 162 GLU A N 1
ATOM 1270 C CA . GLU A 1 162 ? -26.546 2.019 47.147 1.00 94.62 162 GLU A CA 1
ATOM 1271 C C . GLU A 1 162 ? -27.905 1.548 47.688 1.00 94.62 162 GLU A C 1
ATOM 1273 O O . GLU A 1 162 ? -27.947 0.939 48.756 1.00 94.62 162 GLU A O 1
ATOM 1278 N N . GLU A 1 163 ? -28.987 1.754 46.932 1.00 95.50 163 GLU A N 1
ATOM 1279 C CA . GLU A 1 163 ? -30.348 1.333 47.292 1.00 95.50 163 GLU A CA 1
ATOM 1280 C C . GLU A 1 163 ? -30.497 -0.188 47.378 1.00 95.50 163 GLU A C 1
ATOM 1282 O O . GLU A 1 163 ? -31.223 -0.663 48.237 1.00 95.50 163 GLU A O 1
ATOM 1287 N N . THR A 1 164 ? -29.799 -0.953 46.530 1.00 94.62 164 THR A N 1
ATOM 1288 C CA . THR A 1 164 ? -29.868 -2.430 46.520 1.00 94.62 164 THR A CA 1
ATOM 1289 C C . THR A 1 164 ? -28.776 -3.112 47.350 1.00 94.62 164 THR A C 1
ATOM 1291 O O . THR A 1 164 ? -28.569 -4.326 47.249 1.00 94.62 164 THR A O 1
ATOM 1294 N N . CYS A 1 165 ? -28.006 -2.351 48.134 1.00 93.75 165 CYS A N 1
ATOM 1295 C CA . CYS A 1 165 ? -26.833 -2.874 48.832 1.00 93.75 165 CYS A CA 1
ATOM 1296 C C . CYS A 1 165 ? -27.203 -3.910 49.905 1.00 93.75 165 CYS A C 1
ATOM 1298 O O . CYS A 1 165 ? -26.489 -4.903 50.072 1.00 93.75 165 CYS A O 1
ATOM 1300 N N . GLU A 1 166 ? -28.299 -3.693 50.634 1.00 94.38 166 GLU A N 1
ATOM 1301 C CA . GLU A 1 166 ? -28.737 -4.596 51.701 1.00 94.38 166 GLU A CA 1
ATOM 1302 C C . GLU A 1 166 ? -29.284 -5.902 51.126 1.00 94.38 166 GLU A C 1
ATOM 1304 O O . GLU A 1 166 ? -28.811 -6.976 51.503 1.00 94.38 166 GLU A O 1
ATOM 1309 N N . GLU A 1 167 ? -30.159 -5.822 50.125 1.00 96.44 167 GLU A N 1
ATOM 1310 C CA . GLU A 1 167 ? -30.726 -6.977 49.433 1.00 96.44 167 GLU A CA 1
ATOM 1311 C C . GLU A 1 167 ? -29.634 -7.816 48.769 1.00 96.44 167 GLU A C 1
ATOM 1313 O O . GLU A 1 167 ? -29.658 -9.041 48.851 1.00 96.44 167 GLU A O 1
ATOM 1318 N N . ARG A 1 168 ? -28.619 -7.187 48.159 1.00 91.69 168 ARG A N 1
ATOM 1319 C CA . ARG A 1 168 ? -27.468 -7.913 47.596 1.00 91.69 168 ARG A CA 1
ATOM 1320 C C . ARG A 1 168 ? -26.667 -8.651 48.665 1.00 91.69 168 ARG A C 1
ATOM 1322 O O . ARG A 1 168 ? -26.193 -9.755 48.407 1.00 91.69 168 ARG A O 1
ATOM 1329 N N . ARG A 1 169 ? -26.506 -8.076 49.864 1.00 91.50 169 ARG A N 1
ATOM 1330 C CA . ARG A 1 169 ? -25.847 -8.772 50.985 1.00 91.50 169 ARG A CA 1
ATOM 1331 C C . ARG A 1 169 ? -26.683 -9.940 51.486 1.00 91.50 169 ARG A C 1
AT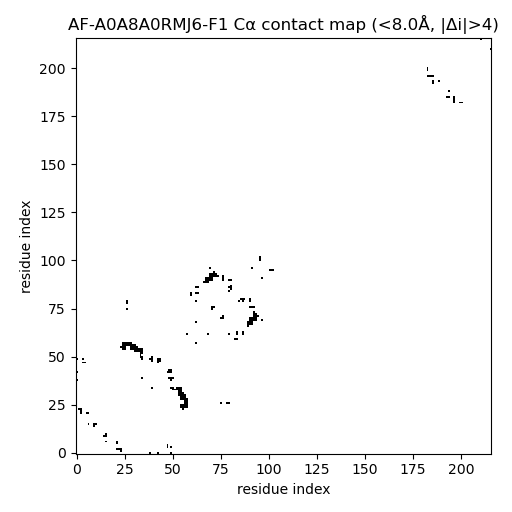OM 1333 O O . ARG A 1 169 ? -26.112 -10.960 51.859 1.00 91.50 169 ARG A O 1
ATOM 1340 N N . GLU A 1 170 ? -28.001 -9.794 51.543 1.00 94.38 170 GLU A N 1
ATOM 1341 C CA . GLU A 1 170 ? -28.899 -10.889 51.911 1.00 94.38 170 GLU A CA 1
ATOM 1342 C C . GLU A 1 170 ? -28.867 -12.010 50.876 1.00 94.38 170 GLU A C 1
ATOM 1344 O O . GLU A 1 170 ? -28.670 -13.165 51.250 1.00 94.38 170 GLU A O 1
ATOM 1349 N N . LEU A 1 171 ? -28.954 -11.665 49.589 1.00 92.25 171 LEU A N 1
ATOM 1350 C CA . LEU A 1 171 ? -28.826 -12.605 48.481 1.00 92.25 171 LEU A CA 1
ATOM 1351 C C . LEU A 1 171 ? -27.516 -13.391 48.585 1.00 92.25 171 LEU A C 1
ATOM 1353 O O . LEU A 1 171 ? -27.547 -14.613 48.597 1.00 92.25 171 LEU A O 1
ATOM 1357 N N . MET A 1 172 ? -26.385 -12.703 48.767 1.00 88.88 172 MET A N 1
ATOM 1358 C CA . MET A 1 172 ? -25.072 -13.344 48.882 1.00 88.88 172 MET A CA 1
ATOM 1359 C C . MET A 1 172 ? -24.986 -14.304 50.079 1.00 88.88 172 MET A C 1
ATOM 1361 O O . MET A 1 172 ? -24.362 -15.358 49.987 1.00 88.88 172 MET A O 1
ATOM 1365 N N . LYS A 1 173 ? -25.610 -13.961 51.216 1.00 92.12 173 LYS A N 1
ATOM 1366 C CA . LYS A 1 173 ? -25.681 -14.869 52.373 1.00 92.12 173 LYS A CA 1
ATOM 1367 C C . LYS A 1 173 ? -26.494 -16.115 52.042 1.00 92.12 173 LYS A C 1
ATOM 1369 O O . LYS A 1 173 ? -26.085 -17.206 52.419 1.00 92.12 173 LYS A O 1
ATOM 1374 N N . LEU A 1 174 ? -27.634 -15.950 51.373 1.00 90.44 174 LEU A N 1
ATOM 1375 C CA . LEU A 1 174 ? -28.490 -17.066 50.981 1.00 90.44 174 LEU A CA 1
ATOM 1376 C C . LEU A 1 174 ? -27.809 -17.958 49.941 1.00 90.44 174 LEU A C 1
ATOM 1378 O O . LEU A 1 174 ? -27.833 -19.168 50.111 1.00 90.44 174 LEU A O 1
ATOM 1382 N N . GLU A 1 175 ? -27.160 -17.383 48.929 1.00 88.31 175 GLU A N 1
ATOM 1383 C CA . GLU A 1 175 ? -26.368 -18.124 47.938 1.00 88.31 175 GLU A CA 1
ATOM 1384 C C . GLU A 1 175 ? -25.265 -18.937 48.618 1.00 88.31 175 GLU A C 1
ATOM 1386 O O . GLU A 1 175 ? -25.182 -20.137 48.400 1.00 88.31 175 GLU A O 1
ATOM 1391 N N . TYR A 1 176 ? -24.507 -18.336 49.541 1.00 86.44 176 TYR A N 1
ATOM 1392 C CA . TYR A 1 176 ? -23.500 -19.068 50.315 1.00 86.44 176 TYR A CA 1
ATOM 1393 C C . TYR A 1 176 ? -24.100 -20.222 51.133 1.00 86.44 176 TYR A C 1
ATOM 1395 O O . TYR A 1 176 ? -23.516 -21.298 51.214 1.00 86.44 176 TYR A O 1
ATOM 1403 N N . MET A 1 177 ? -25.268 -20.012 51.748 1.00 88.94 177 MET A N 1
ATOM 1404 C CA . MET A 1 177 ? -25.959 -21.073 52.484 1.00 88.94 177 MET A CA 1
ATOM 1405 C C . MET A 1 177 ? -26.464 -22.186 51.566 1.00 88.94 177 MET A C 1
ATOM 1407 O O . MET A 1 177 ? -26.511 -23.332 51.994 1.00 88.94 177 MET A O 1
ATOM 1411 N N . ILE A 1 178 ? -26.873 -21.861 50.339 1.00 86.44 178 ILE A N 1
ATOM 1412 C CA . ILE A 1 178 ? -27.287 -22.849 49.340 1.00 86.44 178 ILE A CA 1
ATOM 1413 C C . ILE A 1 178 ? -26.068 -23.644 48.868 1.00 86.44 178 ILE A C 1
ATOM 1415 O O . ILE A 1 178 ? -26.119 -24.868 48.882 1.00 86.44 178 ILE A O 1
ATOM 1419 N N . ASP A 1 179 ? -24.965 -22.970 48.546 1.00 83.50 179 ASP A N 1
ATOM 1420 C CA . ASP A 1 179 ? -23.719 -23.613 48.121 1.00 83.50 179 ASP A CA 1
ATOM 1421 C C . ASP A 1 179 ? -23.157 -24.553 49.203 1.00 83.50 179 ASP A C 1
ATOM 1423 O O . ASP A 1 179 ? -22.640 -25.616 48.880 1.00 83.50 179 ASP A O 1
ATOM 1427 N N . ASP A 1 180 ? -23.290 -24.208 50.490 1.00 85.00 180 ASP A N 1
ATOM 1428 C CA . ASP A 1 180 ? -22.889 -25.078 51.613 1.00 85.00 180 ASP A CA 1
ATOM 1429 C C . ASP A 1 180 ? -23.758 -26.348 51.727 1.00 85.00 180 ASP A C 1
ATOM 1431 O O . ASP A 1 180 ? -23.328 -27.361 52.281 1.00 85.00 180 ASP A O 1
ATOM 1435 N N . LEU A 1 181 ? -24.984 -26.317 51.195 1.00 86.50 181 LEU A N 1
ATOM 1436 C CA . LEU A 1 181 ? -25.852 -27.495 51.118 1.00 86.50 181 LEU A CA 1
ATOM 1437 C C . LEU A 1 181 ? -25.531 -28.385 49.909 1.00 86.50 181 LEU A C 1
ATOM 1439 O O . LEU A 1 181 ? -25.935 -29.553 49.906 1.00 86.50 181 LEU A O 1
ATOM 1443 N N . ASP A 1 182 ? -24.803 -27.867 48.919 1.00 87.69 182 ASP A N 1
ATOM 1444 C CA . ASP A 1 182 ? -24.401 -28.601 47.726 1.00 87.69 182 ASP A CA 1
ATOM 1445 C C . ASP A 1 182 ? -23.043 -29.282 47.918 1.00 87.69 182 ASP A C 1
ATOM 1447 O O . ASP A 1 182 ? -22.054 -28.712 48.372 1.00 87.69 182 ASP A O 1
ATOM 1451 N N . ILE A 1 183 ? -22.962 -30.544 47.502 1.00 88.12 183 ILE A N 1
ATOM 1452 C CA . ILE A 1 183 ? -21.685 -31.254 47.448 1.00 88.12 183 ILE A CA 1
ATOM 1453 C C . ILE A 1 183 ? -21.059 -30.958 46.089 1.00 88.12 183 ILE A C 1
ATOM 1455 O O . ILE A 1 183 ? -21.586 -31.374 45.056 1.00 88.12 183 ILE A O 1
ATOM 1459 N N . THR A 1 184 ? -19.919 -30.265 46.089 1.00 82.50 184 THR A N 1
ATOM 1460 C CA . THR A 1 184 ? -19.217 -29.889 44.852 1.00 82.50 184 THR A CA 1
ATOM 1461 C C . THR A 1 184 ? -18.828 -31.130 44.040 1.00 82.50 184 THR A C 1
ATOM 1463 O O . THR A 1 184 ? -18.199 -32.051 44.575 1.00 82.50 184 THR A O 1
ATOM 1466 N N . ASP A 1 185 ? -19.163 -31.138 42.742 1.00 88.62 185 ASP A N 1
ATOM 1467 C CA . ASP A 1 185 ? -18.819 -32.225 41.818 1.00 88.62 185 ASP A CA 1
ATOM 1468 C C . ASP A 1 185 ? -17.291 -32.309 41.623 1.00 88.62 185 ASP A C 1
ATOM 1470 O O . ASP A 1 185 ? -16.677 -31.366 41.111 1.00 88.62 185 ASP A O 1
ATOM 1474 N N . PRO A 1 186 ? -16.643 -33.423 42.015 1.00 91.50 186 PRO A N 1
ATOM 1475 C CA . PRO A 1 186 ? -15.200 -33.556 41.901 1.00 91.50 186 PRO A CA 1
ATOM 1476 C C . PRO A 1 186 ? -14.727 -33.953 40.489 1.00 91.50 186 PRO A C 1
ATOM 1478 O O . PRO A 1 186 ? -13.525 -34.141 40.305 1.00 91.50 186 PRO A O 1
ATOM 1481 N N . PHE A 1 187 ? -15.602 -34.120 39.485 1.00 92.94 187 PHE A N 1
ATOM 1482 C CA . PHE A 1 187 ? -15.199 -34.606 38.159 1.00 92.94 187 PHE A CA 1
ATOM 1483 C C . PHE A 1 187 ? -14.063 -33.784 37.520 1.00 92.94 187 PHE A C 1
ATOM 1485 O O . PHE A 1 187 ? -14.155 -32.573 37.334 1.00 92.94 187 PHE A O 1
ATOM 1492 N N . GLY A 1 188 ? -12.965 -34.461 37.166 1.00 91.38 188 GLY A N 1
ATOM 1493 C CA . GLY A 1 188 ? -11.782 -33.829 36.565 1.00 91.38 188 GLY A CA 1
ATOM 1494 C C . GLY A 1 188 ? -10.873 -33.086 37.554 1.00 91.38 188 GLY A C 1
ATOM 1495 O O . GLY A 1 188 ? -9.869 -32.516 37.128 1.00 91.38 188 GLY A O 1
ATOM 1496 N N . GLN A 1 189 ? -11.187 -33.108 38.854 1.00 94.88 189 GLN A N 1
ATOM 1497 C CA . GLN A 1 189 ? -10.388 -32.473 39.902 1.00 94.88 189 GLN A CA 1
ATOM 1498 C C . GLN A 1 189 ? -9.308 -33.415 40.474 1.00 94.88 189 GLN A C 1
ATOM 1500 O O . GLN A 1 189 ? -9.354 -34.633 40.276 1.00 94.88 189 GLN A O 1
ATOM 1505 N N . PRO A 1 190 ? -8.306 -32.887 41.199 1.00 93.94 190 PRO A N 1
ATOM 1506 C CA . PRO A 1 190 ? -7.276 -33.707 41.830 1.00 93.94 190 PRO A CA 1
ATOM 1507 C C . PRO A 1 190 ? -7.815 -34.612 42.961 1.00 93.94 190 PRO A C 1
ATOM 1509 O O . PRO A 1 190 ? -8.889 -34.396 43.525 1.00 93.94 190 PRO A O 1
ATOM 1512 N N . MET A 1 191 ? -7.061 -35.665 43.303 1.00 92.50 191 MET A N 1
ATOM 1513 C CA . MET A 1 191 ? -7.512 -36.748 44.199 1.00 92.50 191 MET A CA 1
ATOM 1514 C C . MET A 1 191 ? -7.887 -36.287 45.621 1.00 92.50 191 MET A C 1
ATOM 1516 O O . MET A 1 191 ? -8.682 -36.932 46.303 1.00 92.50 191 MET A O 1
ATOM 1520 N N . ASP A 1 192 ? -7.310 -35.195 46.107 1.00 92.56 192 ASP A N 1
ATOM 1521 C CA . ASP A 1 192 ? -7.655 -34.587 47.393 1.00 92.56 192 ASP A CA 1
ATOM 1522 C C . ASP A 1 192 ? -9.067 -33.980 47.402 1.00 92.56 192 ASP A C 1
ATOM 1524 O O . ASP A 1 192 ? -9.746 -34.080 48.424 1.00 92.56 192 ASP A O 1
ATOM 1528 N N . VAL A 1 193 ? -9.546 -33.441 46.275 1.00 90.81 193 VAL A N 1
ATOM 1529 C CA . VAL A 1 193 ? -10.922 -32.931 46.130 1.00 90.81 193 VAL A CA 1
ATOM 1530 C C . VAL A 1 193 ? -11.924 -34.083 46.193 1.00 90.81 193 VAL A C 1
ATOM 1532 O O . VAL A 1 193 ? -12.851 -34.045 46.995 1.00 90.81 193 VAL A O 1
ATOM 1535 N N . TYR A 1 194 ? -11.667 -35.177 45.466 1.00 92.88 194 TYR A N 1
ATOM 1536 C CA . TYR A 1 194 ? -12.483 -36.397 45.541 1.00 92.88 194 TYR A CA 1
ATOM 1537 C C . TYR A 1 194 ? -12.591 -36.962 46.964 1.00 92.88 194 TYR A C 1
ATOM 1539 O O . TYR A 1 194 ? -13.660 -37.416 47.374 1.00 92.88 194 TYR A O 1
ATOM 1547 N N . LYS A 1 195 ? -11.492 -36.943 47.732 1.00 91.56 195 LYS A N 1
ATOM 1548 C CA . LYS A 1 195 ? -11.496 -37.395 49.133 1.00 91.56 195 LYS A CA 1
ATOM 1549 C C . LYS A 1 195 ? -12.389 -36.517 50.011 1.00 91.56 195 LYS A C 1
ATOM 1551 O O . LYS A 1 195 ? -13.140 -37.066 50.813 1.00 91.56 195 LYS A O 1
ATOM 1556 N N . LYS A 1 196 ? -12.342 -35.193 49.837 1.00 90.81 196 LYS A N 1
ATOM 1557 C CA . LYS A 1 196 ? -13.196 -34.245 50.573 1.00 90.81 196 LYS A CA 1
ATOM 1558 C C . LYS A 1 196 ? -14.676 -34.443 50.244 1.00 90.81 196 LYS A C 1
ATOM 1560 O O . LYS A 1 196 ? -15.454 -34.680 51.165 1.00 90.81 196 LYS A O 1
ATOM 1565 N N . SER A 1 197 ? -15.039 -34.498 48.958 1.00 91.75 197 SER A N 1
ATOM 1566 C CA . SER A 1 197 ? -16.424 -34.763 48.537 1.00 91.75 197 SER A CA 1
ATOM 1567 C C . SER A 1 197 ? -16.935 -36.100 49.093 1.00 91.75 197 SER A C 1
ATOM 1569 O O . SER A 1 197 ? -18.047 -36.184 49.605 1.00 91.75 197 SER A O 1
ATOM 1571 N N . ALA A 1 198 ? -16.116 -37.160 49.076 1.00 92.31 198 ALA A N 1
ATOM 1572 C CA . ALA A 1 198 ? -16.499 -38.455 49.644 1.00 92.31 198 ALA A CA 1
ATOM 1573 C C . ALA A 1 198 ? -16.729 -38.404 51.170 1.00 92.31 198 ALA A C 1
ATOM 1575 O O . ALA A 1 198 ? -17.627 -39.077 51.684 1.00 92.31 198 ALA A O 1
ATOM 1576 N N . GLU A 1 199 ? -15.935 -37.624 51.909 1.00 92.25 199 GLU A N 1
ATOM 1577 C CA . GLU A 1 199 ? -16.131 -37.410 53.346 1.00 92.25 199 GLU A CA 1
ATOM 1578 C C . GLU A 1 199 ? -17.412 -36.624 53.649 1.00 92.25 199 GLU A C 1
ATOM 1580 O O . GLU A 1 199 ? -18.135 -36.991 54.580 1.00 92.25 199 GLU A O 1
ATOM 1585 N N . GLU A 1 200 ? -17.710 -35.590 52.863 1.00 92.69 200 GLU A N 1
ATOM 1586 C CA . GLU A 1 200 ? -18.946 -34.803 52.952 1.00 92.69 200 GLU A CA 1
ATOM 1587 C C . GLU A 1 200 ? -20.181 -35.668 52.678 1.00 92.69 200 GLU A C 1
ATOM 1589 O O . GLU A 1 200 ? -21.060 -35.757 53.540 1.00 92.69 200 GLU A O 1
ATOM 1594 N N . ILE A 1 201 ? -20.191 -36.426 51.572 1.00 94.00 201 ILE A N 1
ATOM 1595 C CA . ILE A 1 201 ? -21.251 -37.400 51.245 1.00 94.00 201 ILE A CA 1
ATOM 1596 C C . ILE A 1 201 ? -21.454 -38.369 52.410 1.00 94.00 201 ILE A C 1
ATOM 1598 O O . ILE A 1 201 ? -22.577 -38.622 52.848 1.00 94.00 201 ILE A O 1
ATOM 1602 N N . LYS A 1 202 ? -20.362 -38.913 52.957 1.00 93.94 202 LYS A N 1
ATOM 1603 C CA . LYS A 1 202 ? -20.429 -39.873 54.062 1.00 93.94 202 LYS A CA 1
ATOM 1604 C C . LYS A 1 202 ? -21.026 -39.259 55.329 1.00 93.94 202 LYS A C 1
ATOM 1606 O O . LYS A 1 202 ? -21.753 -39.955 56.037 1.00 93.94 202 LYS A O 1
ATOM 1611 N N . LYS A 1 203 ? -20.705 -38.003 55.653 1.00 91.50 203 LYS A N 1
ATOM 1612 C CA . LYS A 1 203 ? -21.302 -37.286 56.794 1.00 91.50 203 LYS A CA 1
ATOM 1613 C C . LYS A 1 203 ? -22.794 -37.048 56.560 1.00 91.50 203 LYS A C 1
ATOM 1615 O O . LYS A 1 203 ? -23.587 -37.413 57.423 1.00 91.50 203 LYS A O 1
ATOM 1620 N N . ALA A 1 204 ? -23.176 -36.552 55.384 1.00 92.44 204 ALA A N 1
ATOM 1621 C CA . ALA A 1 204 ? -24.574 -36.312 55.028 1.00 92.44 204 ALA A CA 1
ATOM 1622 C C . ALA A 1 204 ? -25.417 -37.602 55.081 1.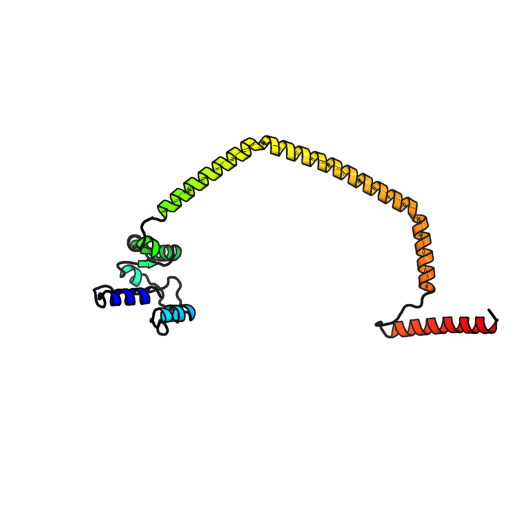00 92.44 204 ALA A C 1
ATOM 1624 O O . ALA A 1 204 ? -26.473 -37.635 55.711 1.00 92.44 204 ALA A O 1
ATOM 1625 N N . LEU A 1 205 ? -24.918 -38.707 54.514 1.00 94.44 205 LEU A N 1
ATOM 1626 C CA . LEU A 1 205 ? -25.607 -40.004 54.540 1.00 94.44 205 LEU A CA 1
ATOM 1627 C C . LEU A 1 205 ? -25.800 -40.559 55.960 1.00 94.44 205 LEU A C 1
ATOM 1629 O O . LEU A 1 205 ? -26.786 -41.248 56.213 1.00 94.44 205 LEU A O 1
ATOM 1633 N N . LYS A 1 206 ? -24.898 -40.262 56.905 1.00 93.06 206 LYS A N 1
ATOM 1634 C CA . LYS A 1 206 ? -25.093 -40.646 58.314 1.00 93.06 206 LYS A CA 1
ATOM 1635 C C . LYS A 1 206 ? -26.281 -39.923 58.940 1.00 93.06 206 LYS A C 1
ATOM 1637 O O . LYS A 1 206 ? -27.086 -40.571 59.599 1.00 93.06 206 LYS A O 1
ATOM 1642 N N . GLU A 1 207 ? -26.410 -38.620 58.708 1.00 92.31 207 GLU A N 1
ATOM 1643 C CA . GLU A 1 207 ? -27.559 -37.845 59.190 1.00 92.31 207 GLU A CA 1
ATOM 1644 C C . GLU A 1 207 ? -28.870 -38.340 58.563 1.00 92.31 207 GLU A C 1
ATOM 1646 O O . GLU A 1 207 ? -29.877 -38.484 59.256 1.00 92.31 207 GLU A O 1
ATOM 1651 N N . VAL A 1 208 ? -28.853 -38.695 57.272 1.00 92.25 208 VAL A N 1
ATOM 1652 C CA . VAL A 1 208 ? -29.999 -39.329 56.595 1.00 92.25 208 VAL A CA 1
ATOM 1653 C C . VAL A 1 208 ? -30.394 -40.641 57.280 1.00 92.25 208 VAL A C 1
ATOM 1655 O O . VAL A 1 208 ? -31.572 -40.853 57.560 1.00 92.25 208 VAL A O 1
ATOM 1658 N N . LEU A 1 209 ? -29.430 -41.508 57.609 1.00 92.56 209 LEU A N 1
ATOM 1659 C CA . LEU A 1 209 ? -29.702 -42.760 58.324 1.00 92.56 209 LEU A CA 1
ATOM 1660 C C . LEU A 1 209 ? -30.335 -42.520 59.702 1.00 92.56 209 LEU A C 1
ATOM 1662 O O . LEU A 1 209 ? -31.240 -43.256 60.093 1.00 92.56 209 LEU A O 1
ATOM 1666 N N . GLU A 1 210 ? -29.891 -41.498 60.434 1.00 92.25 210 GLU A N 1
ATOM 1667 C CA . GLU A 1 210 ? -30.478 -41.133 61.727 1.00 92.25 210 GLU A CA 1
ATOM 1668 C C . GLU A 1 210 ? -31.897 -40.559 61.591 1.00 92.25 210 GLU A C 1
ATOM 1670 O O . GLU A 1 210 ? -32.756 -40.874 62.417 1.00 92.25 210 GLU A O 1
ATOM 1675 N N . LYS A 1 211 ? -32.184 -39.781 60.537 1.00 92.12 211 LYS A N 1
ATOM 1676 C CA . LYS A 1 211 ? -33.550 -39.313 60.228 1.00 92.12 211 LYS A CA 1
ATOM 1677 C C . LYS A 1 211 ? -34.494 -40.475 59.907 1.00 92.12 211 LYS A C 1
ATOM 1679 O O . LYS A 1 211 ? -35.567 -40.558 60.501 1.00 92.12 211 LYS A O 1
ATOM 1684 N N . ILE A 1 212 ? -34.047 -41.428 59.082 1.00 92.38 212 ILE A N 1
ATOM 1685 C CA . ILE A 1 212 ? -34.810 -42.644 58.745 1.00 92.38 212 ILE A CA 1
ATOM 1686 C C . ILE A 1 212 ? -35.139 -43.454 60.008 1.00 92.38 212 ILE A C 1
ATOM 1688 O O . ILE A 1 212 ? -36.274 -43.891 60.187 1.00 92.38 212 ILE A O 1
ATOM 1692 N N . LYS A 1 213 ? -34.180 -43.623 60.931 1.00 89.94 213 LYS A N 1
ATOM 1693 C CA . LYS A 1 213 ? -34.412 -44.327 62.208 1.00 89.94 213 LYS A CA 1
ATOM 1694 C C . LYS A 1 213 ? -35.432 -43.632 63.115 1.00 89.94 213 LYS A C 1
ATOM 1696 O O . LYS A 1 213 ? -36.073 -44.303 63.918 1.00 89.94 213 LYS A O 1
ATOM 1701 N N . LYS A 1 214 ? -35.564 -42.306 63.012 1.00 89.38 214 LYS A N 1
ATOM 1702 C CA . LYS A 1 214 ? -36.512 -41.490 63.789 1.00 89.38 214 LYS A CA 1
ATOM 1703 C C . LYS A 1 214 ? -37.895 -41.370 63.133 1.00 89.38 214 LYS A C 1
ATOM 1705 O O . LYS A 1 214 ? -38.782 -40.788 63.750 1.00 89.38 214 LYS A O 1
ATOM 1710 N N . GLY A 1 215 ? -38.088 -41.920 61.929 1.00 83.56 215 GLY A N 1
ATOM 1711 C CA . GLY A 1 215 ? -39.361 -41.881 61.200 1.00 83.56 215 GLY A CA 1
ATOM 1712 C C . GLY A 1 215 ? -39.728 -40.506 60.628 1.00 83.56 215 GLY A C 1
ATOM 1713 O O . GLY A 1 215 ? -40.916 -40.235 60.464 1.00 83.56 215 GLY A O 1
ATOM 1714 N N . GLN A 1 216 ? -38.731 -39.644 60.388 1.00 61.94 216 GLN A N 1
ATOM 1715 C CA . GLN A 1 216 ? -38.885 -38.348 59.710 1.00 61.94 216 GLN A CA 1
ATOM 1716 C C . GLN A 1 216 ? -38.799 -38.479 58.191 1.00 61.94 216 GLN A C 1
ATOM 1718 O O . GLN A 1 216 ? -38.037 -39.355 57.721 1.00 61.94 216 GLN A O 1
#

Solvent-accessible surface area (backbone atoms only — not comparable to full-atom values): 12484 Å² total; per-residue (Å²): 106,70,49,61,52,51,54,49,54,33,42,77,72,69,51,65,86,50,100,72,85,81,77,75,62,31,97,82,40,61,68,67,38,62,59,54,72,67,60,31,53,61,32,45,78,72,75,38,88,38,84,82,43,57,40,34,52,61,47,66,66,60,58,70,71,46,84,66,43,72,24,96,38,70,69,54,36,50,51,50,32,70,72,40,63,88,45,49,91,40,50,35,32,50,64,64,69,75,44,93,73,56,70,66,62,54,51,51,51,50,50,55,51,51,52,53,50,51,53,52,49,55,53,49,49,65,72,37,44,66,61,50,53,52,50,51,53,51,49,54,52,53,47,54,55,46,54,55,50,52,52,50,53,52,49,52,53,50,50,50,51,62,73,44,44,64,61,51,52,51,49,52,52,50,51,53,56,51,55,72,72,50,79,70,83,44,83,94,55,61,72,69,52,45,52,51,43,52,52,51,52,54,53,54,52,52,54,50,53,54,36,57,75,69,73,103

Sequence (216 aa):
MAEALFKKMLADIGEEGSDIEVMSAGTGAIEGQRASPQAVSAMAEEGLDLSKHRSKQVTAAMIEEADLILTMTRRHKESIISMVPGAKDKVFTLKEFAYKGGIADYEKKLQEINDRIREKQKAFEGRNRGKLEDLIKKREKLKKELDEIEEKIKQLNKTLEEETCEERRELMKLEYMIDDLDITDPFGQPMDVYKKSAEEIKKALKEVLEKIKKGQ

InterPro domains:
  IPR023485 Phosphotyrosine protein phosphatase I [PF01451] (1-163)
  IPR023485 Phosphotyrosine protein phosphatase I [SM00226] (1-123)
  IPR036196 Phosphotyrosine protein phosphatase I superfamily [SSF52788] (1-119)
  IPR050438 Low Molecular Weight Phosphotyrosine Protein Phosphatase [PTHR11717] (1-127)

Mean predicted aligned error: 12.62 Å

Radius of gyration: 43.68 Å; Cα contacts (8 Å, |Δi|>4): 126; chains: 1; bounding box: 73×72×107 Å

Foldseek 3Di:
DVQQVVQVVCVVVVNNPPPDDGDDADCPDDWFDADDPVVQVVVVVVVDGRRPDTHHHDDPVNLVPDQAAEAQDPVRLVSSCVRPVVSNVRGDHNDCVVDPDHPVNVVVVVVVVVVVVVVVVVVVCVVCVVVVVVVVVVVVVVVVVVVVVVVVVVVVVVVVCVVCVVVVVVVVVVVVVVVVVDQDDCPPHDPVSVVVSVVVVVVVVVVVVVCVVVVD

Nearest PDB structures (foldseek):
  4etn-assembly1_A  TM=7.140E-01  e=1.392E-06  Bacillus subtilis
  7dhe-assembly4_D  TM=8.327E-01  e=4.874E-05  Vibrio vulnificus
  7dhf-assembly2_B  TM=8.300E-01  e=2.156E-04  Vibrio vulnificus
  4d74-assembly1_A-2  TM=8.141E-01  e=2.021E-04  Erwinia amylovora ATCC 49946
  4etm-assembly1_B  TM=8.735E-01  e=6.903E-04  Bacillus subtilis

Secondary structure (DSSP, 8-state):
-HHHHHHHHHHHTT-TTSS------BTTPPTTPBPPHHHHHHHHHTT---TT-B--B--HHHHHH-S-EEESSHHHHHHHHHH-GGGGGGEEEHHHHHSSS-HHHHHHHHHHHHHHHHHHHHHHHHHHHHHHHHHHHHHHHHHHHHHHHHHHHHHHHHHHHHHTHHHHHHHHHHHHHHHHHS----TTS-HHHHHHHHHHHHHHHHHHHHHHHTT-

pLDDT: mean 92.78, std 5.97, range [61.94, 98.06]

Organism: NCBI:txid2751313